Protein AF-A0A938Q4T0-F1 (afdb_monomer_lite)

Sequence (204 aa):
YGCIPAEQLIPILMKHLNIDYYVALLSAGLFHGATHQKPARFQVMLNKRMSGNLVFGDVEIEFIYKNSLCGLPTQDFVVDTGYLKVASPELTAIDLLGYPSHAAGLNHIATVFSELAEAIDPEKLIELAEKINAIYQLQRIGYILEKIDVMDEDKKAQIMQALEAFLKGKMKYYIPIASEIEKMGYPRSKRWKIIENTEIESDL

Foldseek 3Di:
DDDDEPQQVVVVVCVVVVWDKAFAAVLLLVVLVLDPDDPQAGEMETCDDDPDWDDDPSYTHDYHYDVDPPPFDWDWDQDPNGTHTHHALLRRLLVCQVCVVVNVHQQSSLSSLLSSLVRDDLVVNLVNCVVVVSLLSLLLSLVSLVQDHHPDVVSSVVNNVSSLVSCVPVDDAAAENDNPADQPPFDADPSSSYGDRDDHHHPD

Secondary structure (DSSP, 8-state):
-PPPPHHHHHHHHHHHHT--EEE-HHHHHHHTT--SSPPSSEEEEESS---S-EEETTEEEEEEE-S--TT--EEEEEETTEEEEEE-HHHHHHHHHH-GGGTT-HHHHHHHHHHHGGG--HHHHHHHHHHTT-HHHHHHHHHHHHHS--S-HHHHHHHHHHHHHHHTTT--S-EESSTTS--SS--EETTTTEE--S------

Structure (mmCIF, N/CA/C/O backbone):
data_AF-A0A938Q4T0-F1
#
_entry.id   AF-A0A938Q4T0-F1
#
loop_
_atom_site.group_PDB
_atom_site.id
_atom_site.type_symbol
_atom_site.label_atom_id
_atom_site.label_alt_id
_atom_site.label_comp_id
_atom_site.label_asym_id
_atom_site.label_entity_id
_atom_site.label_seq_id
_atom_site.pdbx_PDB_ins_code
_atom_site.Cartn_x
_atom_site.Cartn_y
_atom_site.Cartn_z
_atom_site.occupancy
_atom_site.B_iso_or_equiv
_atom_site.auth_seq_id
_atom_site.auth_comp_id
_atom_site.auth_asym_id
_atom_site.auth_atom_id
_atom_site.pdbx_PDB_model_num
ATOM 1 N N . TYR A 1 1 ? 13.307 7.703 -32.023 1.00 45.94 1 TYR A N 1
ATOM 2 C CA . TYR A 1 1 ? 13.821 6.502 -31.340 1.00 45.94 1 TYR A CA 1
ATOM 3 C C . TYR A 1 1 ? 12.948 6.286 -30.121 1.00 45.94 1 TYR A C 1
ATOM 5 O O . TYR A 1 1 ? 12.902 7.175 -29.286 1.00 45.94 1 TYR A O 1
ATOM 13 N N . GLY A 1 2 ? 12.149 5.217 -30.102 1.00 67.38 2 GLY A N 1
ATOM 14 C CA . GLY A 1 2 ? 11.199 4.961 -29.017 1.00 67.38 2 GLY A CA 1
ATOM 15 C C . GLY A 1 2 ? 11.903 4.322 -27.827 1.00 67.38 2 GLY A C 1
ATOM 16 O O . GLY A 1 2 ? 12.667 3.376 -2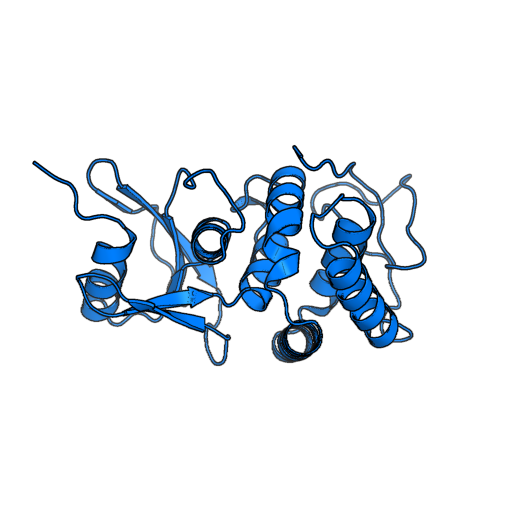8.002 1.00 67.38 2 GLY A O 1
ATOM 17 N N . CYS A 1 3 ? 11.671 4.861 -26.636 1.00 80.12 3 CYS A N 1
ATOM 18 C CA . CYS A 1 3 ? 12.064 4.216 -25.393 1.00 80.12 3 CYS A CA 1
ATOM 19 C C . CYS A 1 3 ? 11.137 3.020 -25.129 1.00 80.12 3 CYS A C 1
ATOM 21 O O . CYS A 1 3 ? 9.924 3.145 -25.293 1.00 80.12 3 CYS A O 1
ATOM 23 N N . ILE A 1 4 ? 11.690 1.875 -24.718 1.00 87.06 4 ILE A N 1
ATOM 24 C CA . ILE A 1 4 ? 10.885 0.729 -24.271 1.00 87.06 4 ILE A CA 1
ATOM 25 C C . ILE A 1 4 ? 10.124 1.158 -23.001 1.00 87.06 4 ILE A C 1
ATOM 27 O O . ILE A 1 4 ? 10.771 1.674 -22.085 1.00 87.06 4 ILE A O 1
ATOM 31 N N . PRO A 1 5 ? 8.792 0.972 -22.919 1.00 91.31 5 PRO A N 1
ATOM 32 C CA . PRO A 1 5 ? 8.023 1.293 -21.719 1.00 91.31 5 PRO A CA 1
ATOM 33 C C . PRO A 1 5 ? 8.525 0.539 -20.480 1.00 91.31 5 PRO A C 1
ATOM 35 O O . PRO A 1 5 ? 9.034 -0.580 -20.582 1.00 91.31 5 PRO A O 1
ATOM 38 N N . ALA A 1 6 ? 8.356 1.125 -19.294 1.00 93.06 6 ALA A N 1
ATOM 39 C CA . ALA A 1 6 ? 8.846 0.543 -18.043 1.00 93.06 6 ALA A CA 1
ATOM 40 C C . ALA A 1 6 ? 8.258 -0.854 -17.782 1.00 93.06 6 ALA A C 1
ATOM 42 O O . ALA A 1 6 ? 8.982 -1.788 -17.438 1.00 93.06 6 ALA A O 1
ATOM 43 N N . GLU A 1 7 ? 6.960 -1.009 -18.034 1.00 94.00 7 GLU A N 1
ATOM 44 C CA . GLU A 1 7 ? 6.205 -2.254 -17.921 1.00 94.00 7 GLU A CA 1
ATOM 45 C C . GLU A 1 7 ? 6.747 -3.373 -18.825 1.00 94.00 7 GLU A C 1
ATOM 47 O O . GLU A 1 7 ? 6.623 -4.549 -18.491 1.00 94.00 7 GLU A O 1
ATOM 52 N N . GLN A 1 8 ? 7.411 -3.020 -19.931 1.00 93.75 8 GLN A N 1
ATOM 53 C CA . GLN A 1 8 ? 8.052 -3.968 -20.841 1.00 93.75 8 GLN A CA 1
ATOM 54 C C . GLN A 1 8 ? 9.526 -4.207 -20.484 1.00 93.75 8 GLN A C 1
ATOM 56 O O . GLN A 1 8 ? 10.024 -5.329 -20.611 1.00 93.75 8 GLN A O 1
ATOM 61 N N . LEU A 1 9 ? 10.228 -3.175 -20.011 1.00 93.50 9 LEU A N 1
ATOM 62 C CA . LEU A 1 9 ? 11.643 -3.244 -19.648 1.00 93.50 9 LEU A CA 1
ATOM 63 C C . LEU A 1 9 ? 11.879 -4.058 -18.368 1.00 93.50 9 LEU A C 1
ATOM 65 O O . LEU A 1 9 ? 12.822 -4.848 -18.301 1.00 93.50 9 LEU A O 1
ATOM 69 N N . ILE A 1 10 ? 11.027 -3.883 -17.355 1.00 94.94 10 ILE A N 1
ATOM 70 C CA . ILE A 1 10 ? 11.201 -4.488 -16.030 1.00 94.94 10 ILE A CA 1
ATOM 71 C C . ILE A 1 10 ? 11.239 -6.024 -16.067 1.00 94.94 10 ILE A C 1
ATOM 73 O O . ILE A 1 10 ? 12.190 -6.578 -15.511 1.00 94.94 10 ILE A O 1
ATOM 77 N N . PRO A 1 11 ? 10.311 -6.738 -16.737 1.00 94.81 11 PRO A N 1
ATOM 78 C CA . PRO A 1 11 ? 10.378 -8.198 -16.826 1.00 94.81 11 PRO A CA 1
ATOM 79 C C . PRO A 1 11 ? 11.696 -8.707 -17.420 1.00 94.81 11 PRO A C 1
ATOM 81 O O . PRO A 1 11 ? 12.271 -9.676 -16.921 1.00 94.81 11 PRO A O 1
ATOM 84 N N . ILE A 1 12 ? 12.215 -8.027 -18.450 1.00 94.12 12 ILE A N 1
ATOM 85 C CA . ILE A 1 12 ? 13.494 -8.374 -19.084 1.00 94.12 12 ILE A CA 1
ATOM 86 C C . ILE A 1 12 ? 14.646 -8.146 -18.102 1.00 94.12 12 ILE A C 1
ATOM 88 O O . ILE A 1 12 ? 15.469 -9.040 -17.888 1.00 94.12 12 ILE A O 1
ATOM 92 N N . LEU A 1 13 ? 14.696 -6.955 -17.501 1.00 93.00 13 LEU A N 1
ATOM 93 C CA . LEU A 1 13 ? 15.772 -6.541 -16.607 1.00 93.00 13 LEU A CA 1
ATOM 94 C C . LEU A 1 13 ? 15.855 -7.448 -15.377 1.00 93.00 13 LEU A C 1
ATOM 96 O O . LEU A 1 13 ? 16.930 -7.943 -15.043 1.00 93.00 13 LEU A O 1
ATOM 100 N N . MET A 1 14 ? 14.722 -7.709 -14.730 1.00 94.06 14 MET A N 1
ATOM 101 C CA . MET A 1 14 ? 14.675 -8.498 -13.499 1.00 94.06 14 MET A CA 1
ATOM 102 C C . MET A 1 14 ? 15.005 -9.966 -13.749 1.00 94.06 14 MET A C 1
ATOM 104 O O . MET A 1 14 ? 15.743 -10.569 -12.969 1.00 94.06 14 MET A O 1
ATOM 108 N N . LYS A 1 15 ? 14.566 -10.519 -14.888 1.00 94.44 15 LYS A N 1
ATOM 109 C CA . LYS A 1 15 ? 14.968 -11.860 -15.328 1.00 94.44 15 LYS A CA 1
ATOM 110 C C . LYS A 1 15 ? 16.471 -11.945 -15.593 1.00 94.44 15 LYS A C 1
ATOM 112 O O . LYS A 1 15 ? 17.100 -12.916 -15.186 1.00 94.44 15 LYS A O 1
ATOM 117 N N . HIS A 1 16 ? 17.053 -10.944 -16.255 1.00 94.19 16 HIS A N 1
ATOM 118 C CA . HIS A 1 16 ? 18.490 -10.914 -16.534 1.00 94.19 16 HIS A CA 1
ATOM 119 C C . HIS A 1 16 ? 19.331 -10.798 -15.254 1.00 94.19 16 HIS A C 1
ATOM 121 O O . HIS A 1 16 ? 20.349 -11.471 -15.120 1.00 94.19 16 HIS A O 1
ATOM 127 N N . LEU A 1 17 ? 18.890 -9.973 -14.301 1.00 92.75 17 LEU A N 1
ATOM 128 C CA . LEU A 1 17 ? 19.572 -9.771 -13.021 1.00 92.75 17 LEU A CA 1
ATOM 129 C C . LEU A 1 17 ? 19.290 -10.874 -11.989 1.00 92.75 17 LEU A C 1
ATOM 131 O O . LEU A 1 17 ? 19.953 -10.902 -10.950 1.00 92.75 17 LEU A O 1
ATOM 135 N N . ASN A 1 18 ? 18.328 -11.761 -12.266 1.00 93.75 18 ASN A N 1
ATOM 136 C CA . ASN A 1 18 ? 17.820 -12.777 -11.347 1.00 93.75 18 ASN A CA 1
ATOM 137 C C . ASN A 1 18 ? 17.406 -12.174 -9.988 1.00 93.75 18 ASN A C 1
ATOM 139 O O . ASN A 1 18 ? 17.878 -12.600 -8.932 1.00 93.75 18 ASN A O 1
ATOM 143 N N . ILE A 1 19 ? 16.580 -11.122 -10.036 1.00 93.25 19 ILE A N 1
ATOM 144 C CA . ILE A 1 19 ? 16.063 -10.404 -8.862 1.00 93.25 19 ILE A CA 1
ATOM 145 C C . ILE A 1 19 ? 14.544 -10.571 -8.806 1.00 93.25 19 ILE A C 1
ATOM 147 O O . ILE A 1 19 ? 13.851 -10.296 -9.786 1.00 93.25 19 ILE A O 1
ATOM 151 N N . ASP A 1 20 ? 14.032 -10.973 -7.644 1.00 94.31 20 ASP A N 1
ATOM 152 C CA . ASP A 1 20 ? 12.592 -10.999 -7.398 1.00 94.31 20 ASP A CA 1
ATOM 153 C C . ASP A 1 20 ? 12.053 -9.576 -7.273 1.00 94.31 20 ASP A C 1
ATOM 155 O O . ASP A 1 20 ? 12.646 -8.717 -6.609 1.00 94.31 20 ASP A O 1
ATOM 159 N N . TYR A 1 21 ? 10.891 -9.344 -7.875 1.00 96.81 21 TYR A N 1
ATOM 160 C CA . TYR A 1 21 ? 10.272 -8.031 -7.901 1.00 96.81 21 TYR A CA 1
ATOM 161 C C . TYR A 1 21 ? 8.750 -8.111 -7.959 1.00 96.81 21 TYR A C 1
ATOM 163 O O . TYR A 1 21 ? 8.171 -9.139 -8.320 1.00 96.81 21 TYR A O 1
ATOM 171 N N . TYR A 1 22 ? 8.121 -6.975 -7.684 1.00 98.25 22 TYR A N 1
ATOM 172 C CA . TYR A 1 22 ? 6.796 -6.647 -8.197 1.00 98.25 22 TYR A CA 1
ATOM 173 C C . TYR A 1 22 ? 6.661 -5.137 -8.395 1.00 98.25 22 TYR A C 1
ATOM 175 O O . TYR A 1 22 ? 7.352 -4.342 -7.757 1.00 98.25 22 TYR A O 1
ATOM 183 N N . VAL A 1 23 ? 5.768 -4.738 -9.291 1.00 97.94 23 VAL A N 1
ATOM 184 C CA . VAL A 1 23 ? 5.326 -3.351 -9.452 1.00 97.94 23 VAL A CA 1
ATOM 185 C C . VAL A 1 23 ? 4.467 -2.981 -8.253 1.00 97.94 23 VAL A C 1
ATOM 187 O O . VAL A 1 23 ? 3.542 -3.722 -7.924 1.00 97.94 23 VAL A O 1
ATOM 190 N N . ALA A 1 24 ? 4.783 -1.865 -7.600 1.00 97.00 24 ALA A N 1
ATOM 191 C CA . ALA A 1 24 ? 4.244 -1.496 -6.292 1.00 97.00 24 ALA A CA 1
ATOM 192 C C . ALA A 1 24 ? 3.690 -0.063 -6.271 1.00 97.00 24 ALA A C 1
ATOM 194 O O . ALA A 1 24 ? 3.855 0.697 -7.229 1.00 97.00 24 ALA A O 1
ATOM 195 N N . LEU A 1 25 ? 3.075 0.310 -5.143 1.00 95.94 25 LEU A N 1
ATOM 196 C CA . LEU A 1 25 ? 2.618 1.672 -4.845 1.00 95.94 25 LEU A CA 1
ATOM 197 C C . LEU A 1 25 ? 1.731 2.258 -5.957 1.00 95.94 25 LEU A C 1
ATOM 199 O O . LEU A 1 25 ? 0.817 1.588 -6.431 1.00 95.94 25 LEU A O 1
ATOM 203 N N . LEU A 1 26 ? 1.992 3.497 -6.384 1.00 95.06 26 LEU A N 1
ATOM 204 C CA . LEU A 1 26 ? 1.174 4.215 -7.361 1.00 95.06 26 LEU A CA 1
ATOM 205 C C . LEU A 1 26 ? 1.190 3.518 -8.724 1.00 95.06 26 LEU A C 1
ATOM 207 O O . LEU A 1 26 ? 0.187 3.499 -9.430 1.00 95.06 26 LEU A O 1
ATOM 211 N N . SER A 1 27 ? 2.321 2.901 -9.083 1.00 96.25 27 SER A N 1
ATOM 212 C CA . SER A 1 27 ? 2.415 2.127 -10.322 1.00 96.25 27 SER A CA 1
ATOM 213 C C . SER A 1 27 ? 1.540 0.884 -10.283 1.00 96.25 27 SER A C 1
ATOM 215 O O . SER A 1 27 ? 0.931 0.577 -11.296 1.00 96.25 27 SER A O 1
ATOM 217 N N . ALA A 1 28 ? 1.424 0.204 -9.138 1.00 96.81 28 ALA A N 1
ATOM 218 C CA . ALA A 1 28 ? 0.482 -0.906 -8.991 1.00 96.81 28 ALA A CA 1
ATOM 219 C C . ALA A 1 28 ? -0.971 -0.424 -9.007 1.00 96.81 28 ALA A C 1
ATOM 221 O O . ALA A 1 28 ? -1.797 -1.032 -9.679 1.00 96.81 28 ALA A O 1
ATOM 222 N N . GLY A 1 29 ? -1.258 0.698 -8.335 1.00 95.00 29 GLY A N 1
ATOM 223 C CA . GLY A 1 29 ? -2.572 1.344 -8.365 1.00 95.00 29 GLY A CA 1
ATOM 224 C C . GLY A 1 29 ? -3.072 1.584 -9.793 1.00 95.00 29 GLY A C 1
ATOM 225 O O . GLY A 1 29 ? -4.210 1.243 -10.096 1.00 95.00 29 GLY A O 1
ATOM 226 N N . LEU A 1 30 ? -2.200 2.042 -10.701 1.00 94.06 30 LEU A N 1
ATOM 227 C CA . LEU A 1 30 ? -2.545 2.247 -12.114 1.00 94.06 30 LEU A CA 1
ATOM 228 C C . LEU A 1 30 ? -3.057 0.965 -12.800 1.00 94.06 30 LEU A C 1
ATOM 230 O O . LEU A 1 30 ? -4.012 1.024 -13.569 1.00 94.06 30 LEU A O 1
ATOM 234 N N . PHE A 1 31 ? -2.462 -0.198 -12.518 1.00 94.81 31 PHE A N 1
ATOM 235 C CA . PHE A 1 31 ? -2.907 -1.477 -13.099 1.00 94.81 31 PHE A CA 1
ATOM 236 C C . PHE A 1 31 ? -4.251 -1.963 -12.542 1.00 94.81 31 PHE A C 1
ATOM 238 O O . PHE A 1 31 ? -4.916 -2.765 -13.194 1.00 94.81 31 PHE A O 1
ATOM 245 N N . HIS A 1 32 ? -4.659 -1.461 -11.374 1.00 94.38 32 HIS A N 1
ATOM 246 C CA . HIS A 1 32 ? -5.962 -1.743 -10.762 1.00 94.38 32 HIS A CA 1
ATOM 247 C C . HIS A 1 32 ? -7.007 -0.668 -11.059 1.00 94.38 32 HIS A C 1
ATOM 249 O O . HIS A 1 32 ? -8.088 -0.708 -10.486 1.00 94.38 32 HIS A O 1
ATOM 255 N N . GLY A 1 33 ? -6.692 0.295 -11.932 1.00 89.62 33 GLY A N 1
ATOM 256 C CA . GLY A 1 33 ? -7.588 1.407 -12.248 1.00 89.62 33 GLY A CA 1
ATOM 257 C C . GLY A 1 33 ? -7.740 2.421 -11.114 1.00 89.62 33 GLY A C 1
ATOM 258 O O . GLY A 1 33 ? -8.680 3.197 -11.157 1.00 89.62 33 GLY A O 1
ATOM 259 N N . ALA A 1 34 ? -6.822 2.418 -10.139 1.00 85.75 34 ALA A N 1
ATOM 260 C CA . ALA A 1 34 ? -6.859 3.271 -8.951 1.00 85.75 34 ALA A CA 1
ATOM 261 C C . ALA A 1 34 ? -6.108 4.605 -9.097 1.00 85.75 34 ALA A C 1
ATOM 263 O O . ALA A 1 34 ? -5.764 5.264 -8.114 1.00 85.75 34 ALA A O 1
ATOM 264 N N . THR A 1 35 ? -5.742 4.951 -10.330 1.00 76.25 35 THR A N 1
ATOM 265 C CA . THR A 1 35 ? -5.346 6.310 -10.675 1.00 76.25 35 THR A CA 1
ATOM 266 C C . THR A 1 35 ? -5.512 6.536 -12.174 1.00 76.25 35 THR A C 1
ATOM 268 O O . THR A 1 35 ? -5.051 5.743 -12.998 1.00 76.25 35 THR A O 1
ATOM 271 N N . HIS A 1 36 ? -6.135 7.652 -12.554 1.00 70.19 36 HIS A N 1
ATOM 272 C CA . HIS A 1 36 ? -6.204 8.094 -13.951 1.00 70.19 36 HIS A CA 1
ATOM 273 C C . HIS A 1 36 ? -4.908 8.750 -14.451 1.00 70.19 36 HIS A C 1
ATOM 275 O O . HIS A 1 36 ? -4.716 8.903 -15.661 1.00 70.19 36 HIS A O 1
ATOM 281 N N . GLN A 1 37 ? -4.013 9.150 -13.544 1.00 70.69 37 GLN A N 1
ATOM 282 C CA . GLN A 1 37 ? -2.754 9.795 -13.898 1.00 70.69 37 GLN A CA 1
ATOM 283 C C . GLN A 1 37 ? -1.606 8.798 -13.846 1.00 70.69 37 GLN A C 1
ATOM 285 O O . GLN A 1 37 ? -1.394 8.096 -12.859 1.00 70.69 37 GLN A O 1
ATOM 290 N N . LYS A 1 38 ? -0.803 8.766 -14.913 1.00 78.06 38 LYS A N 1
ATOM 291 C CA . LYS A 1 38 ? 0.409 7.952 -14.920 1.00 78.06 38 LYS A CA 1
ATOM 292 C C . LYS A 1 38 ? 1.378 8.498 -13.861 1.00 78.06 38 LYS A C 1
ATOM 294 O O . LYS A 1 38 ? 1.733 9.677 -13.941 1.00 78.06 38 LYS A O 1
ATOM 299 N N . PRO A 1 39 ? 1.846 7.669 -12.911 1.00 81.06 39 PRO A N 1
ATOM 300 C CA . PRO A 1 39 ? 2.845 8.101 -11.945 1.00 81.06 39 PRO A CA 1
ATOM 301 C C . PRO A 1 39 ? 4.096 8.621 -12.655 1.00 81.06 39 PRO A C 1
ATOM 303 O O . PRO A 1 39 ? 4.536 8.041 -13.650 1.00 81.06 39 PRO A O 1
ATOM 306 N N . ALA A 1 40 ? 4.698 9.683 -12.116 1.00 86.00 40 ALA A N 1
ATOM 307 C CA . ALA A 1 40 ? 5.914 10.276 -12.680 1.00 86.00 40 ALA A CA 1
ATOM 308 C C . ALA A 1 40 ? 7.081 9.276 -12.765 1.00 86.00 40 ALA A C 1
ATOM 310 O O . ALA A 1 40 ? 7.933 9.385 -13.640 1.00 86.00 40 ALA A O 1
ATOM 311 N N . ARG A 1 41 ? 7.105 8.291 -11.859 1.00 93.12 41 ARG A N 1
ATOM 312 C CA . ARG A 1 41 ? 8.091 7.210 -11.821 1.00 93.12 41 ARG A CA 1
ATOM 313 C C . ARG A 1 41 ? 7.390 5.865 -11.801 1.00 93.12 41 ARG A C 1
ATOM 315 O O . ARG A 1 41 ? 6.386 5.700 -11.111 1.00 93.12 41 ARG A O 1
ATOM 322 N N . PHE A 1 42 ? 7.962 4.896 -12.503 1.00 95.12 42 PHE A N 1
ATOM 323 C CA . PHE A 1 42 ? 7.522 3.512 -12.446 1.00 95.12 42 PHE A CA 1
ATOM 324 C C . PHE A 1 42 ? 8.141 2.812 -11.233 1.00 95.12 42 PHE A C 1
ATOM 326 O O . PHE A 1 42 ? 9.356 2.640 -11.150 1.00 95.12 42 PHE A O 1
ATOM 333 N N . GLN A 1 43 ? 7.310 2.435 -10.271 1.00 96.69 43 GLN A N 1
ATOM 334 C CA . GLN A 1 43 ? 7.729 2.017 -8.939 1.00 96.69 43 GLN A CA 1
ATOM 335 C C . GLN A 1 43 ? 7.782 0.500 -8.837 1.00 96.69 43 GLN A C 1
ATOM 337 O O . GLN A 1 43 ? 6.788 -0.199 -9.051 1.00 96.69 43 GLN A O 1
ATOM 342 N N . VAL A 1 44 ? 8.956 -0.012 -8.479 1.00 97.38 44 VAL A N 1
ATOM 343 C CA . VAL A 1 44 ? 9.215 -1.447 -8.384 1.00 97.38 44 VAL A CA 1
ATOM 344 C C . VAL A 1 44 ? 9.814 -1.765 -7.026 1.00 97.38 44 VAL A C 1
ATOM 346 O O . VAL A 1 44 ? 10.810 -1.168 -6.617 1.00 97.38 44 VAL A O 1
ATOM 349 N N . MET A 1 45 ? 9.218 -2.730 -6.331 1.00 97.44 45 MET A N 1
ATOM 350 C CA . MET A 1 45 ? 9.698 -3.191 -5.038 1.00 97.44 45 MET A CA 1
ATOM 351 C C . MET A 1 45 ? 10.547 -4.454 -5.191 1.00 97.44 45 MET A C 1
ATOM 353 O O . MET A 1 45 ? 10.153 -5.399 -5.874 1.00 97.44 45 MET A O 1
ATOM 357 N N . LEU A 1 46 ? 11.719 -4.457 -4.554 1.00 96.38 46 LEU A N 1
ATOM 358 C CA . LEU A 1 46 ? 12.759 -5.479 -4.689 1.00 96.38 46 LEU A CA 1
ATOM 359 C C . LEU A 1 46 ? 13.203 -6.013 -3.318 1.00 96.38 46 LEU A C 1
ATOM 361 O O . LEU A 1 46 ? 13.233 -5.266 -2.336 1.00 96.38 46 LEU A O 1
ATOM 365 N N . ASN A 1 47 ? 13.663 -7.269 -3.267 1.00 92.69 47 ASN A N 1
ATOM 366 C CA . ASN A 1 47 ? 14.394 -7.826 -2.110 1.00 92.69 47 ASN A CA 1
ATOM 367 C C . ASN A 1 47 ? 15.897 -7.507 -2.115 1.00 92.69 47 ASN A C 1
ATOM 369 O O . ASN A 1 47 ? 16.634 -7.946 -1.231 1.00 92.69 47 ASN A O 1
ATOM 373 N N . LYS A 1 48 ? 16.370 -6.740 -3.098 1.00 91.94 48 LYS A N 1
ATOM 374 C CA . LYS A 1 48 ? 17.771 -6.353 -3.243 1.00 91.94 48 LYS A CA 1
ATOM 375 C C . LYS A 1 48 ? 17.877 -4.842 -3.347 1.00 91.94 48 LYS A C 1
ATOM 377 O O . LYS A 1 48 ? 17.174 -4.214 -4.131 1.00 91.94 48 LYS A O 1
ATOM 382 N N . ARG A 1 49 ? 18.777 -4.250 -2.559 1.00 89.38 49 ARG A N 1
ATOM 383 C CA . ARG A 1 49 ? 19.058 -2.815 -2.649 1.00 89.38 49 ARG A CA 1
ATOM 384 C C . ARG A 1 49 ? 19.734 -2.519 -3.983 1.00 89.38 49 ARG A C 1
ATOM 386 O O . ARG A 1 49 ? 20.810 -3.047 -4.257 1.00 89.38 49 ARG A O 1
ATOM 393 N N . MET A 1 50 ? 19.103 -1.666 -4.779 1.00 87.94 50 MET A N 1
ATOM 394 C CA . MET A 1 50 ? 19.689 -1.066 -5.973 1.00 87.94 50 MET A CA 1
ATOM 395 C C . MET A 1 50 ? 19.960 0.411 -5.695 1.00 87.94 50 MET A C 1
ATOM 397 O O . MET A 1 50 ? 19.208 1.062 -4.971 1.00 87.94 50 MET A O 1
ATOM 401 N N . SER A 1 51 ? 21.081 0.922 -6.193 1.00 80.50 51 SER A N 1
ATOM 402 C CA . SER A 1 51 ? 21.471 2.314 -5.996 1.00 80.50 51 SER A CA 1
ATOM 403 C C . SER A 1 51 ? 20.789 3.212 -7.024 1.00 80.50 51 SER A C 1
ATOM 405 O O . SER A 1 51 ? 21.074 3.090 -8.214 1.00 80.50 51 SER A O 1
ATOM 407 N N . GLY A 1 52 ? 19.972 4.151 -6.548 1.00 85.00 52 GLY A N 1
ATOM 408 C CA . GLY A 1 52 ? 19.355 5.186 -7.375 1.00 85.00 52 GLY A CA 1
ATOM 409 C C . GLY A 1 52 ? 18.227 4.691 -8.281 1.00 85.00 52 GLY A C 1
ATOM 410 O O . GLY A 1 52 ? 17.907 3.502 -8.324 1.00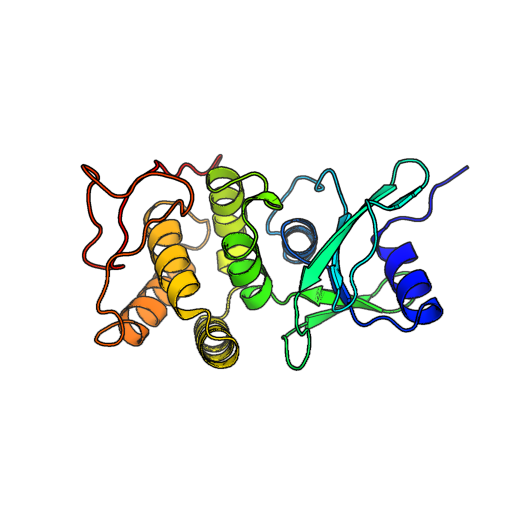 85.00 52 GLY A O 1
ATOM 411 N N . ASN A 1 53 ? 17.633 5.641 -9.000 1.00 88.94 53 ASN A N 1
ATOM 412 C CA . ASN A 1 53 ? 16.616 5.378 -10.013 1.00 88.94 53 ASN A CA 1
ATOM 413 C C . ASN A 1 53 ? 17.288 4.996 -11.335 1.00 88.94 53 ASN A C 1
ATOM 415 O O . ASN A 1 53 ? 18.366 5.498 -11.664 1.00 88.94 53 ASN A O 1
ATOM 419 N N . LEU A 1 54 ? 16.641 4.128 -12.109 1.00 91.44 54 LEU A N 1
ATOM 420 C CA . LEU A 1 54 ? 17.051 3.853 -13.482 1.00 91.44 54 LEU A CA 1
ATOM 421 C C . LEU A 1 54 ? 16.327 4.826 -14.410 1.00 91.44 54 LEU A C 1
ATOM 423 O O . LEU A 1 54 ? 15.107 4.772 -14.534 1.00 91.44 54 LEU A O 1
ATOM 427 N N . VAL A 1 55 ? 17.093 5.688 -15.074 1.00 90.81 55 VAL A N 1
ATOM 428 C CA . VAL A 1 55 ? 16.580 6.609 -16.091 1.00 90.81 55 VAL A CA 1
ATOM 429 C C . VAL A 1 55 ? 16.996 6.096 -17.462 1.00 90.81 55 VAL A C 1
ATOM 431 O O . VAL A 1 55 ? 18.184 5.922 -17.738 1.00 90.81 55 VAL A O 1
ATOM 434 N N . PHE A 1 56 ? 16.016 5.847 -18.322 1.00 83.94 56 PHE A N 1
ATOM 435 C CA . PHE A 1 56 ? 16.223 5.425 -19.698 1.00 83.94 56 PHE A CA 1
ATOM 436 C C . PHE A 1 56 ? 15.260 6.200 -20.598 1.00 83.94 56 PHE A C 1
ATOM 438 O O . PHE A 1 56 ? 14.064 5.936 -20.601 1.00 83.94 56 PHE A O 1
ATOM 445 N N . GLY A 1 57 ? 15.768 7.188 -21.340 1.00 85.50 57 GLY A N 1
ATOM 446 C CA . GLY A 1 57 ? 14.914 8.102 -22.107 1.00 85.50 57 GLY A CA 1
ATOM 447 C C . GLY A 1 57 ? 13.906 8.821 -21.204 1.00 85.50 57 GLY A C 1
ATOM 448 O O . GLY A 1 57 ? 14.291 9.367 -20.174 1.00 85.50 57 GLY A O 1
ATOM 449 N N . ASP A 1 58 ? 12.628 8.766 -21.579 1.00 83.25 58 ASP A N 1
ATOM 450 C CA . ASP A 1 58 ? 11.511 9.348 -20.817 1.00 83.25 58 ASP A CA 1
ATOM 451 C C . ASP A 1 58 ? 10.986 8.417 -19.707 1.00 83.25 58 ASP A C 1
ATOM 453 O O . ASP A 1 58 ? 10.005 8.728 -19.032 1.00 83.25 58 ASP A O 1
ATOM 457 N N . VAL A 1 59 ? 11.600 7.242 -19.535 1.00 86.50 59 VAL A N 1
ATOM 458 C CA . VAL A 1 59 ? 11.232 6.279 -18.499 1.00 86.50 59 VAL A CA 1
ATOM 459 C C . VAL A 1 59 ? 12.141 6.459 -17.290 1.00 86.50 59 VAL A C 1
ATOM 461 O O . VAL A 1 59 ? 13.350 6.238 -17.363 1.00 86.50 59 VAL A O 1
ATOM 464 N N . GLU A 1 60 ? 11.537 6.789 -16.153 1.00 93.81 60 GLU A N 1
ATOM 465 C CA . GLU A 1 60 ? 12.186 6.744 -14.846 1.00 93.81 60 GLU A CA 1
ATOM 466 C C . GLU A 1 60 ? 11.598 5.601 -14.014 1.00 93.81 60 GLU A C 1
ATOM 468 O O . GLU A 1 60 ? 10.388 5.523 -13.798 1.00 93.81 60 GLU A O 1
ATOM 473 N N . ILE A 1 61 ? 12.466 4.706 -13.546 1.00 95.25 61 ILE A N 1
ATOM 474 C CA . ILE A 1 61 ? 12.123 3.580 -12.680 1.00 95.25 61 ILE A CA 1
ATOM 475 C C . ILE A 1 61 ? 12.694 3.838 -11.288 1.00 95.25 61 ILE A C 1
ATOM 477 O O . ILE A 1 61 ? 13.904 3.995 -11.112 1.00 95.25 61 ILE A O 1
ATOM 481 N N . GLU A 1 62 ? 11.818 3.817 -10.293 1.00 96.06 62 GLU A N 1
ATOM 482 C CA . GLU A 1 62 ? 12.158 3.943 -8.881 1.00 96.06 62 GLU A CA 1
ATOM 483 C C . GLU A 1 62 ? 12.225 2.554 -8.238 1.00 96.06 62 GLU A C 1
ATOM 485 O O . GLU A 1 62 ? 11.236 1.815 -8.214 1.00 96.06 62 GLU A O 1
ATOM 490 N N . PHE A 1 63 ? 13.394 2.201 -7.698 1.00 96.25 63 PHE A N 1
ATOM 491 C CA . PHE A 1 63 ? 13.591 0.940 -6.986 1.00 96.25 63 PHE A CA 1
ATOM 492 C C . PHE A 1 63 ? 13.423 1.131 -5.483 1.00 96.25 63 PHE A C 1
ATOM 494 O O . PHE A 1 63 ? 14.174 1.868 -4.843 1.00 96.25 63 PHE A O 1
ATOM 501 N N . ILE A 1 64 ? 12.470 0.408 -4.904 1.00 96.19 64 ILE A N 1
ATOM 502 C CA . ILE A 1 64 ? 12.133 0.490 -3.485 1.00 96.19 64 ILE A CA 1
ATOM 503 C C . ILE A 1 64 ? 12.491 -0.834 -2.825 1.00 96.19 64 ILE A C 1
ATOM 505 O O . ILE A 1 64 ? 12.160 -1.915 -3.306 1.00 96.19 64 ILE A O 1
ATOM 509 N N . TYR A 1 65 ? 13.192 -0.766 -1.701 1.00 94.81 65 TYR A N 1
ATOM 510 C CA . TYR A 1 65 ? 13.651 -1.960 -1.007 1.00 94.81 65 TYR A CA 1
ATOM 511 C C . TYR A 1 65 ? 12.626 -2.458 0.024 1.00 94.81 65 TYR A C 1
ATOM 513 O O . TYR A 1 65 ? 12.152 -1.698 0.875 1.00 94.81 65 TYR A O 1
ATOM 521 N N . LYS A 1 66 ? 12.357 -3.768 0.010 1.00 94.62 66 LYS A N 1
ATOM 522 C CA . LYS A 1 66 ? 11.601 -4.486 1.045 1.00 94.62 66 LYS A CA 1
ATOM 523 C C . LYS A 1 66 ? 12.373 -5.729 1.465 1.00 94.62 66 LYS A C 1
ATOM 525 O O . LYS A 1 66 ? 12.856 -6.481 0.630 1.00 94.62 66 LYS A O 1
ATOM 530 N N . ASN A 1 67 ? 12.464 -5.967 2.773 1.00 90.56 67 ASN A N 1
ATOM 531 C CA . ASN A 1 67 ? 13.290 -7.046 3.334 1.00 90.56 67 ASN A CA 1
ATOM 532 C C . ASN A 1 67 ? 12.945 -8.446 2.805 1.00 90.56 67 ASN A C 1
ATOM 534 O O . ASN A 1 67 ? 13.817 -9.306 2.743 1.00 90.56 67 ASN A O 1
ATOM 538 N N . SER A 1 68 ? 11.682 -8.695 2.467 1.00 91.94 68 SER A N 1
ATOM 539 C CA . SER A 1 68 ? 11.240 -9.969 1.909 1.00 91.94 68 SER A CA 1
ATOM 540 C C . SER A 1 68 ? 10.043 -9.745 0.998 1.00 91.94 68 SER A C 1
ATOM 542 O O . SER A 1 68 ? 9.120 -9.021 1.372 1.00 91.94 68 SER A O 1
ATOM 544 N N . LEU A 1 69 ? 10.058 -10.391 -0.171 1.00 94.88 69 LEU A N 1
ATOM 545 C CA . LEU A 1 69 ? 8.901 -10.480 -1.071 1.00 94.88 69 LEU A CA 1
ATOM 546 C C . LEU A 1 69 ? 8.207 -11.850 -0.989 1.00 94.88 69 LEU A C 1
ATOM 548 O O . LEU A 1 69 ? 7.218 -12.092 -1.677 1.00 94.88 69 LEU A O 1
ATOM 552 N N . CYS A 1 70 ? 8.729 -12.764 -0.165 1.00 92.25 70 CYS A N 1
ATOM 553 C CA . CYS A 1 70 ? 8.254 -14.141 -0.111 1.00 92.25 70 CYS A CA 1
ATOM 554 C C . CYS A 1 70 ? 6.796 -14.205 0.359 1.00 92.25 70 CYS A C 1
ATOM 556 O O . CYS A 1 70 ? 6.444 -13.685 1.419 1.00 92.25 70 CYS A O 1
ATOM 558 N N . GLY A 1 71 ? 5.954 -14.874 -0.432 1.00 90.12 71 GLY A N 1
ATOM 559 C CA . GLY A 1 71 ? 4.548 -15.090 -0.108 1.00 90.12 71 GLY A CA 1
ATOM 560 C C . GLY A 1 71 ? 3.676 -13.836 -0.180 1.00 90.12 71 GLY A C 1
ATOM 561 O O . GLY A 1 71 ? 2.560 -13.877 0.345 1.00 90.12 71 GLY A O 1
ATOM 562 N N . LEU A 1 72 ? 4.158 -12.749 -0.788 1.00 97.06 72 LEU A N 1
ATOM 563 C CA . LEU A 1 72 ? 3.344 -11.567 -1.050 1.00 97.06 72 LEU A CA 1
ATOM 564 C C . LEU A 1 72 ? 2.430 -11.798 -2.267 1.00 97.06 72 LEU A C 1
ATOM 566 O O . LEU A 1 72 ? 2.901 -12.300 -3.292 1.00 97.06 72 LEU A O 1
ATOM 570 N N . PRO A 1 73 ? 1.135 -11.452 -2.172 1.00 97.94 73 PRO A N 1
ATOM 571 C CA . PRO A 1 73 ? 0.186 -11.677 -3.252 1.00 97.94 73 PRO A CA 1
ATOM 572 C C . PRO A 1 73 ? 0.430 -10.697 -4.402 1.00 97.94 73 PRO A C 1
ATOM 574 O O . PRO A 1 73 ? 0.296 -9.479 -4.248 1.00 97.94 73 PRO A O 1
ATOM 577 N N . THR A 1 74 ? 0.762 -11.258 -5.562 1.00 98.06 74 THR A N 1
ATOM 578 C CA . THR A 1 74 ? 0.954 -10.543 -6.828 1.00 98.06 74 THR A CA 1
ATOM 579 C C . THR A 1 74 ? 0.028 -11.115 -7.895 1.00 98.06 74 THR A C 1
ATOM 581 O O . THR A 1 74 ? -0.418 -12.258 -7.794 1.00 98.06 74 THR A O 1
ATOM 584 N N . GLN A 1 75 ? -0.267 -10.308 -8.905 1.00 97.50 75 GLN A N 1
ATOM 585 C CA . GLN A 1 75 ? -1.019 -10.678 -10.094 1.00 97.50 75 GLN A CA 1
ATOM 586 C C . GLN A 1 75 ? -0.110 -10.528 -11.317 1.00 97.50 75 GLN A C 1
ATOM 588 O O . GLN A 1 75 ? 0.693 -9.594 -11.389 1.00 97.50 75 GLN A O 1
ATOM 593 N N . ASP A 1 76 ? -0.218 -11.458 -12.262 1.00 97.19 76 ASP A N 1
ATOM 594 C CA . ASP A 1 76 ? 0.541 -11.415 -13.509 1.00 97.19 76 ASP A CA 1
ATOM 595 C C . ASP A 1 76 ? -0.272 -10.664 -14.577 1.00 97.19 76 ASP A C 1
ATOM 597 O O . ASP A 1 76 ? -1.377 -11.072 -14.931 1.00 97.19 76 ASP A O 1
ATOM 601 N N . PHE A 1 77 ? 0.295 -9.584 -15.114 1.00 96.75 77 PHE A N 1
ATOM 602 C CA . PHE A 1 77 ? -0.268 -8.820 -16.228 1.00 96.75 77 PHE A CA 1
ATOM 603 C C . PHE A 1 77 ? 0.487 -9.142 -17.515 1.00 96.75 77 PHE A C 1
ATOM 605 O O . PHE A 1 77 ? 1.720 -9.163 -17.530 1.00 96.75 77 PHE A O 1
ATOM 612 N N . VAL A 1 78 ? -0.242 -9.397 -18.602 1.00 95.81 78 VAL A N 1
ATOM 613 C CA . VAL A 1 78 ? 0.364 -9.676 -19.911 1.00 95.81 78 VAL A CA 1
ATOM 614 C C . VAL A 1 78 ? 0.950 -8.390 -20.485 1.00 95.81 78 VAL A C 1
ATOM 616 O O . VAL A 1 78 ? 0.267 -7.373 -20.575 1.00 95.81 78 VAL A O 1
ATOM 619 N N . VAL A 1 79 ? 2.211 -8.457 -20.900 1.00 94.19 79 VAL A N 1
ATOM 620 C CA . VAL A 1 79 ? 2.929 -7.391 -21.607 1.00 94.19 79 VAL A CA 1
ATOM 621 C C . VAL A 1 79 ? 3.682 -7.991 -22.795 1.00 94.19 79 VAL A C 1
ATOM 623 O O . VAL A 1 79 ? 3.927 -9.197 -22.834 1.00 94.19 79 VAL A O 1
ATOM 626 N N . ASP A 1 80 ? 4.113 -7.165 -23.748 1.00 92.31 80 ASP A N 1
ATOM 627 C CA . ASP A 1 80 ? 4.811 -7.634 -24.961 1.00 92.31 80 ASP A CA 1
ATOM 628 C C . ASP A 1 80 ? 6.062 -8.483 -24.665 1.00 92.31 80 ASP A C 1
ATOM 630 O O . ASP A 1 80 ? 6.482 -9.308 -25.475 1.00 92.31 80 ASP A O 1
ATOM 634 N N . THR A 1 81 ? 6.662 -8.301 -23.487 1.00 91.62 81 THR A N 1
ATOM 635 C CA . THR A 1 81 ? 7.885 -8.987 -23.053 1.00 91.62 81 THR A CA 1
ATOM 636 C C . THR A 1 81 ? 7.626 -10.180 -22.124 1.00 91.62 81 THR A C 1
ATOM 638 O O . THR A 1 81 ? 8.576 -10.777 -21.611 1.00 91.62 81 THR A O 1
ATOM 641 N N . GLY A 1 82 ? 6.358 -10.566 -21.929 1.00 92.25 82 GLY A N 1
ATOM 642 C CA . GLY A 1 82 ? 5.935 -11.714 -21.128 1.00 92.25 82 GLY A CA 1
ATOM 643 C C . GLY A 1 82 ? 4.903 -11.340 -20.067 1.00 92.25 82 GLY A C 1
ATOM 644 O O . GLY A 1 82 ? 3.819 -10.859 -20.381 1.00 92.25 82 GLY A O 1
ATOM 645 N N . TYR A 1 83 ? 5.238 -11.594 -18.802 1.00 94.75 83 TYR A N 1
ATOM 646 C CA . TYR A 1 83 ? 4.373 -11.280 -17.666 1.00 94.75 83 TYR A CA 1
ATOM 647 C C . TYR A 1 83 ? 5.045 -10.271 -16.745 1.00 94.75 83 TYR A C 1
ATOM 649 O O . TYR A 1 83 ? 6.216 -10.415 -16.386 1.00 94.75 83 TYR A O 1
ATOM 657 N N . LEU A 1 84 ? 4.276 -9.270 -16.339 1.00 97.62 84 LEU A N 1
ATOM 658 C CA . LEU A 1 84 ? 4.647 -8.279 -15.348 1.00 97.62 84 LEU A CA 1
ATOM 659 C C . LEU A 1 84 ? 3.986 -8.630 -14.015 1.00 97.62 84 LEU A C 1
ATOM 661 O O . LEU A 1 84 ? 2.764 -8.717 -13.930 1.00 97.62 84 LEU A O 1
ATOM 665 N N . LYS A 1 85 ? 4.795 -8.801 -12.969 1.00 97.88 85 LYS A N 1
ATOM 666 C CA . LYS A 1 85 ? 4.300 -9.032 -11.608 1.00 97.88 85 LYS A CA 1
ATOM 667 C C . LYS A 1 85 ? 3.880 -7.718 -10.979 1.00 97.88 85 LYS A C 1
ATOM 669 O O . LYS A 1 85 ? 4.728 -6.851 -10.785 1.00 97.88 85 LYS A O 1
ATOM 674 N N . VAL A 1 86 ? 2.610 -7.586 -10.626 1.00 98.38 86 VAL A N 1
ATOM 675 C CA . VAL A 1 86 ? 2.044 -6.391 -9.988 1.00 98.38 86 VAL A CA 1
ATOM 676 C C . VAL A 1 86 ? 1.511 -6.764 -8.609 1.00 98.38 86 VAL A C 1
ATOM 678 O O . VAL A 1 86 ? 0.945 -7.842 -8.440 1.00 98.38 86 VAL A O 1
ATOM 681 N N . ALA A 1 87 ? 1.710 -5.913 -7.600 1.00 98.56 87 ALA A N 1
ATOM 682 C CA . ALA A 1 87 ? 1.091 -6.098 -6.288 1.00 98.56 87 ALA A CA 1
ATOM 683 C C . ALA A 1 87 ? -0.427 -6.261 -6.436 1.00 98.56 87 ALA A C 1
ATOM 685 O O . ALA A 1 87 ? -1.042 -5.540 -7.209 1.00 98.56 87 ALA A O 1
ATOM 686 N N . SER A 1 88 ? -1.041 -7.184 -5.698 1.00 98.62 88 SER A N 1
ATOM 687 C CA . SER A 1 88 ? -2.509 -7.236 -5.573 1.00 98.62 88 SER A CA 1
ATOM 688 C C . SER A 1 88 ? -3.084 -5.921 -5.009 1.00 98.62 88 SER A C 1
ATOM 690 O O . SER A 1 88 ? -2.327 -5.145 -4.410 1.00 98.62 88 SER A O 1
ATOM 692 N N . PRO A 1 89 ? -4.396 -5.651 -5.146 1.00 98.25 89 PRO A N 1
ATOM 693 C CA . PRO A 1 89 ? -5.022 -4.472 -4.542 1.00 98.25 89 PRO A CA 1
ATOM 694 C C . PRO A 1 89 ? -4.760 -4.367 -3.033 1.00 98.25 89 PRO A C 1
ATOM 696 O O . PRO A 1 89 ? -4.417 -3.301 -2.524 1.00 98.25 89 PRO A O 1
ATOM 699 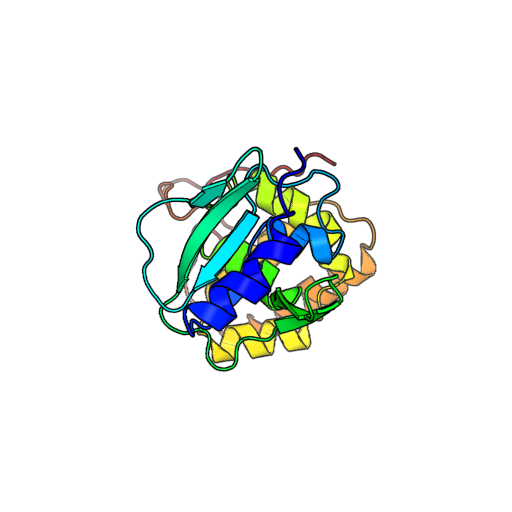N N . GLU A 1 90 ? -4.810 -5.492 -2.319 1.00 98.50 90 GLU A N 1
ATOM 700 C CA . GLU A 1 90 ? -4.594 -5.545 -0.873 1.00 98.50 90 GLU A CA 1
ATOM 701 C C . GLU A 1 90 ? -3.144 -5.228 -0.497 1.00 98.50 90 GLU A C 1
ATOM 703 O O . GLU A 1 90 ? -2.882 -4.478 0.447 1.00 98.50 90 GLU A O 1
ATOM 708 N N . LEU A 1 91 ? -2.186 -5.777 -1.252 1.00 98.56 91 LEU A N 1
ATOM 709 C CA . LEU A 1 91 ? -0.771 -5.476 -1.050 1.00 98.56 91 LEU A CA 1
ATOM 710 C C . LEU A 1 91 ? -0.468 -4.014 -1.387 1.00 98.56 91 LEU A C 1
ATOM 712 O O . LEU A 1 91 ? 0.242 -3.357 -0.631 1.00 98.56 91 LEU A O 1
ATOM 716 N N . THR A 1 92 ? -1.059 -3.495 -2.464 1.00 98.19 92 THR A N 1
ATOM 717 C CA . THR A 1 92 ? -0.960 -2.085 -2.864 1.00 98.19 92 THR A CA 1
ATOM 718 C C . THR A 1 92 ? -1.442 -1.167 -1.741 1.00 98.19 92 THR A C 1
ATOM 720 O O . THR A 1 92 ? -0.718 -0.250 -1.354 1.00 98.19 92 THR A O 1
ATOM 723 N N . ALA A 1 93 ? -2.607 -1.450 -1.146 1.00 97.88 93 ALA A N 1
ATOM 724 C CA . ALA A 1 93 ? -3.155 -0.673 -0.034 1.00 97.88 93 ALA A CA 1
ATOM 725 C C . ALA A 1 93 ? -2.226 -0.659 1.195 1.00 97.88 93 ALA A C 1
ATOM 727 O O . ALA A 1 93 ? -2.000 0.390 1.805 1.00 97.88 93 ALA A O 1
ATOM 728 N N . ILE A 1 94 ? -1.639 -1.809 1.546 1.00 98.00 94 ILE A N 1
ATOM 729 C CA . ILE A 1 94 ? -0.680 -1.895 2.656 1.00 98.00 94 ILE A CA 1
ATOM 730 C C . ILE A 1 94 ? 0.622 -1.153 2.331 1.00 98.00 94 ILE A C 1
ATOM 732 O O . ILE A 1 94 ? 1.137 -0.426 3.185 1.00 98.00 94 ILE A O 1
ATOM 736 N N . ASP A 1 95 ? 1.168 -1.329 1.128 1.00 97.12 95 ASP A N 1
ATOM 737 C CA . ASP A 1 95 ? 2.445 -0.731 0.743 1.00 97.12 95 ASP A CA 1
ATOM 738 C C . ASP A 1 95 ? 2.353 0.797 0.650 1.00 97.12 95 ASP A C 1
ATOM 740 O O . ASP A 1 95 ? 3.272 1.470 1.119 1.00 97.12 95 ASP A O 1
ATOM 744 N N . LEU A 1 96 ? 1.243 1.358 0.151 1.00 96.12 96 LEU A N 1
ATOM 745 C CA . LEU A 1 96 ? 1.018 2.811 0.102 1.00 96.12 96 LEU A CA 1
ATOM 746 C C . LEU A 1 96 ? 1.184 3.460 1.486 1.00 96.12 96 LEU A C 1
ATOM 748 O O . LEU A 1 96 ? 1.855 4.481 1.624 1.00 96.12 96 LEU A O 1
ATOM 752 N N . LEU A 1 97 ? 0.670 2.811 2.533 1.00 95.75 97 LEU A N 1
ATOM 753 C CA . LEU A 1 97 ? 0.799 3.272 3.920 1.00 95.75 97 LEU A CA 1
ATOM 754 C C . LEU A 1 97 ? 2.094 2.827 4.607 1.00 95.75 97 LEU A C 1
ATOM 756 O O . LEU A 1 97 ? 2.472 3.387 5.638 1.00 95.75 97 LEU A O 1
ATOM 760 N N . GLY A 1 98 ? 2.767 1.806 4.076 1.00 93.94 98 GLY A N 1
ATOM 761 C CA . GLY A 1 98 ? 4.091 1.378 4.523 1.00 93.94 98 GLY A CA 1
ATOM 762 C C . GLY A 1 98 ? 5.215 2.285 4.020 1.00 93.94 98 GLY A C 1
ATOM 763 O O . GLY A 1 98 ? 6.237 2.412 4.691 1.00 93.94 98 GLY A O 1
ATOM 764 N N . TYR A 1 99 ? 5.010 2.930 2.869 1.00 93.50 99 TYR A N 1
ATOM 765 C CA . TYR A 1 99 ? 6.005 3.732 2.158 1.00 93.50 99 TYR A CA 1
ATOM 766 C C . TYR A 1 99 ? 5.437 5.091 1.692 1.00 93.50 99 TYR A C 1
ATOM 768 O O . TYR A 1 99 ? 5.581 5.446 0.520 1.00 93.50 99 TYR A O 1
ATOM 776 N N . PRO A 1 100 ? 4.827 5.899 2.584 1.00 90.44 100 PRO A N 1
ATOM 777 C CA . PRO A 1 100 ? 4.111 7.116 2.190 1.00 90.44 100 PRO A CA 1
ATOM 778 C C . PRO A 1 100 ? 5.001 8.171 1.517 1.00 90.44 100 PRO A C 1
ATOM 780 O O . PRO A 1 100 ? 4.535 8.907 0.647 1.00 90.44 100 PRO A O 1
ATOM 783 N N . SER A 1 101 ? 6.301 8.206 1.837 1.00 88.94 101 SER A N 1
ATOM 784 C CA . SER A 1 101 ? 7.281 9.085 1.178 1.00 88.94 101 SER A CA 1
ATOM 785 C C . SER A 1 101 ? 7.453 8.793 -0.315 1.00 88.94 101 SER A C 1
ATOM 787 O O . SER A 1 101 ? 7.841 9.678 -1.070 1.00 88.94 101 SER A O 1
ATOM 789 N N . HIS A 1 102 ? 7.164 7.562 -0.743 1.00 91.06 102 HIS A N 1
ATOM 790 C CA . HIS A 1 102 ? 7.185 7.154 -2.146 1.00 91.06 102 HIS A CA 1
ATOM 791 C C . HIS A 1 102 ? 5.807 7.309 -2.814 1.00 91.06 102 HIS A C 1
ATOM 793 O O . HIS A 1 102 ? 5.715 7.264 -4.034 1.00 91.06 102 HIS A O 1
ATOM 799 N N . ALA A 1 103 ? 4.737 7.529 -2.045 1.00 89.00 103 ALA A N 1
ATOM 800 C CA . ALA A 1 103 ? 3.362 7.626 -2.541 1.00 89.00 103 ALA A CA 1
ATOM 801 C C . ALA A 1 103 ? 2.835 9.072 -2.650 1.00 89.00 103 ALA A C 1
ATOM 803 O O . ALA A 1 103 ? 1.634 9.271 -2.797 1.00 89.00 103 ALA A O 1
ATOM 804 N N . ALA A 1 104 ? 3.727 10.070 -2.594 1.00 86.44 104 ALA A N 1
ATOM 805 C CA . ALA A 1 104 ? 3.400 11.502 -2.608 1.00 86.44 104 ALA A CA 1
ATOM 806 C C . ALA A 1 104 ? 2.548 11.986 -1.411 1.00 86.44 104 ALA A C 1
ATOM 808 O O . ALA A 1 104 ? 1.899 13.026 -1.485 1.00 86.44 104 ALA A O 1
ATOM 809 N N . GLY A 1 105 ? 2.612 11.279 -0.277 1.00 89.25 105 GLY A N 1
ATOM 810 C CA . GLY A 1 105 ? 1.942 11.675 0.964 1.00 89.25 105 GLY A CA 1
ATOM 811 C C . GLY A 1 105 ? 0.500 11.175 1.096 1.00 89.25 105 GLY A C 1
ATOM 812 O O . GLY A 1 105 ? -0.034 10.495 0.225 1.00 89.25 105 GLY A O 1
ATOM 813 N N . LEU A 1 106 ? -0.121 11.479 2.240 1.00 91.19 106 LEU A N 1
ATOM 814 C CA . LEU A 1 106 ? -1.397 10.878 2.649 1.00 91.19 106 LEU A CA 1
ATOM 815 C C . LEU A 1 106 ? -2.601 11.311 1.806 1.00 91.19 106 LEU A C 1
ATOM 817 O O . LEU A 1 106 ? -3.442 10.462 1.538 1.00 91.19 106 LEU A O 1
ATOM 821 N N . ASN A 1 107 ? -2.667 12.564 1.351 1.00 90.62 107 ASN A N 1
ATOM 822 C CA . ASN A 1 107 ? -3.774 13.027 0.500 1.00 90.62 107 ASN A CA 1
ATOM 823 C C . ASN A 1 107 ? -3.786 12.288 -0.841 1.00 90.62 107 ASN A C 1
ATOM 825 O O . ASN A 1 107 ? -4.811 11.777 -1.273 1.00 90.62 107 ASN A O 1
ATOM 829 N N . HIS A 1 108 ? -2.616 12.101 -1.451 1.00 90.50 108 HIS A N 1
ATOM 830 C CA . HIS A 1 108 ? -2.533 11.338 -2.691 1.00 90.50 108 HIS A CA 1
ATOM 831 C C . HIS A 1 108 ? -2.857 9.850 -2.475 1.00 90.50 108 HIS A C 1
ATOM 833 O O . HIS A 1 108 ? -3.531 9.237 -3.298 1.00 90.50 108 HIS A O 1
ATOM 839 N N . ILE A 1 109 ? -2.451 9.266 -1.340 1.00 93.50 109 ILE A N 1
ATOM 840 C CA . ILE A 1 109 ? -2.876 7.907 -0.958 1.00 93.50 109 ILE A CA 1
ATOM 841 C C . ILE A 1 109 ? -4.400 7.832 -0.801 1.00 93.50 109 ILE A C 1
ATOM 843 O O . ILE A 1 109 ? -5.001 6.854 -1.235 1.00 93.50 109 ILE A O 1
ATOM 847 N N . ALA A 1 110 ? -5.020 8.846 -0.198 1.00 93.56 110 ALA A N 1
ATOM 848 C CA . ALA A 1 110 ? -6.463 8.933 -0.019 1.00 93.56 110 ALA A CA 1
ATOM 849 C C . ALA A 1 110 ? -7.200 8.992 -1.368 1.00 93.56 110 ALA A C 1
ATOM 851 O O . ALA A 1 110 ? -8.141 8.226 -1.564 1.00 93.56 110 ALA A O 1
ATOM 852 N N . THR A 1 111 ? -6.709 9.788 -2.323 1.00 92.06 111 THR A N 1
ATOM 853 C CA . THR A 1 111 ? -7.210 9.807 -3.709 1.00 92.06 111 THR A CA 1
ATOM 854 C C . THR A 1 111 ? -7.032 8.457 -4.414 1.00 92.06 111 THR A C 1
ATOM 856 O O . THR A 1 111 ? -7.921 8.014 -5.120 1.00 92.06 111 THR A O 1
ATOM 859 N N . VAL A 1 112 ? -5.922 7.741 -4.213 1.00 93.75 112 VAL A N 1
ATOM 860 C CA . VAL A 1 112 ? -5.771 6.387 -4.790 1.00 93.75 112 VAL A CA 1
ATOM 861 C C . VAL A 1 112 ? -6.733 5.391 -4.134 1.00 93.75 112 VAL A C 1
ATOM 863 O O . VAL A 1 112 ? -7.231 4.474 -4.780 1.00 93.75 112 VAL A O 1
ATOM 866 N N . PHE A 1 113 ? -7.004 5.539 -2.836 1.00 94.75 113 PHE A N 1
ATOM 867 C CA . PHE A 1 113 ? -7.887 4.633 -2.102 1.00 94.75 113 PHE A CA 1
ATOM 868 C C . PHE A 1 113 ? -9.350 4.742 -2.517 1.00 94.75 113 PHE A C 1
ATOM 870 O O . PHE A 1 113 ? -10.049 3.732 -2.424 1.00 94.75 113 PHE A O 1
ATOM 877 N N . SER A 1 114 ? -9.811 5.911 -2.963 1.00 93.69 114 SER A N 1
ATOM 878 C CA . SER A 1 114 ? -11.206 6.083 -3.373 1.00 93.69 114 SER A CA 1
ATOM 879 C C . SER A 1 114 ? -11.571 5.240 -4.594 1.00 93.69 114 SER A C 1
ATOM 881 O O . SER A 1 114 ? -12.696 4.755 -4.681 1.00 93.69 114 SER A O 1
ATOM 883 N N . GLU A 1 115 ? -10.606 4.994 -5.479 1.00 94.06 115 GLU A N 1
ATOM 884 C CA . GLU A 1 115 ? -10.752 4.103 -6.630 1.00 94.06 115 GLU A CA 1
ATOM 885 C C . GLU A 1 115 ? -10.326 2.659 -6.283 1.00 94.06 115 GLU A C 1
ATOM 887 O O . GLU A 1 115 ? -11.024 1.697 -6.604 1.00 94.06 115 GLU A O 1
ATOM 892 N N . LEU A 1 116 ? -9.215 2.470 -5.551 1.00 95.75 116 LEU A N 1
ATOM 893 C CA . LEU A 1 116 ? -8.699 1.133 -5.202 1.00 95.75 116 LEU A CA 1
ATOM 894 C C . LEU A 1 116 ? -9.684 0.309 -4.357 1.00 95.75 116 LEU A C 1
ATOM 896 O O . LEU A 1 116 ? -9.650 -0.923 -4.411 1.00 95.75 116 LEU A O 1
ATOM 900 N N . ALA A 1 117 ? -10.544 0.965 -3.570 1.00 95.50 117 ALA A N 1
ATOM 901 C CA . ALA A 1 117 ? -11.526 0.309 -2.707 1.00 95.50 117 ALA A CA 1
ATOM 902 C C . ALA A 1 117 ? -12.426 -0.685 -3.463 1.00 95.50 117 ALA A C 1
ATOM 904 O O . ALA A 1 117 ? -12.762 -1.734 -2.907 1.00 95.50 117 ALA A O 1
ATOM 905 N N . GLU A 1 118 ? -12.754 -0.418 -4.731 1.00 94.88 118 GLU A N 1
ATOM 906 C CA . GLU A 1 118 ? -13.576 -1.310 -5.561 1.00 94.88 118 GLU A CA 1
ATOM 907 C C . GLU A 1 118 ? -12.928 -2.689 -5.759 1.00 94.88 118 GLU A C 1
ATOM 909 O O . GLU A 1 118 ? -13.604 -3.724 -5.748 1.00 94.88 118 GLU A O 1
ATOM 914 N N . ALA A 1 119 ? -11.598 -2.719 -5.871 1.00 96.06 119 ALA A N 1
ATOM 915 C CA . ALA A 1 119 ? -10.829 -3.927 -6.144 1.00 96.06 119 ALA A CA 1
ATOM 916 C C . ALA A 1 119 ? -10.431 -4.707 -4.877 1.00 96.06 119 ALA A C 1
ATOM 918 O O . ALA A 1 119 ? -10.030 -5.867 -4.980 1.00 96.06 119 ALA A O 1
ATOM 919 N N . ILE A 1 120 ? -10.531 -4.097 -3.690 1.00 97.62 120 ILE A N 1
ATOM 920 C CA . ILE A 1 120 ? -10.077 -4.704 -2.433 1.00 97.62 120 ILE A CA 1
ATOM 921 C C . ILE A 1 120 ? -11.034 -5.805 -1.965 1.00 97.62 120 ILE A C 1
ATOM 923 O O . ILE A 1 120 ? -12.243 -5.619 -1.819 1.00 97.62 120 ILE A O 1
ATOM 927 N N . ASP A 1 121 ? -10.473 -6.958 -1.634 1.00 98.25 121 ASP A N 1
ATOM 928 C CA . ASP A 1 121 ? -11.124 -8.030 -0.895 1.00 98.25 121 ASP A CA 1
ATOM 929 C C . ASP A 1 121 ? -10.796 -7.895 0.610 1.00 98.25 121 ASP A C 1
ATOM 931 O O . ASP A 1 121 ? -9.632 -8.048 1.005 1.00 98.25 121 ASP A O 1
ATOM 935 N N . PRO A 1 122 ? -11.787 -7.601 1.478 1.00 98.12 122 PRO A N 1
ATOM 936 C CA . PRO A 1 122 ? -11.532 -7.364 2.897 1.00 98.12 122 PRO A CA 1
ATOM 937 C C . PRO A 1 122 ? -10.891 -8.557 3.614 1.00 98.12 122 PRO A C 1
ATOM 939 O O . PRO A 1 122 ? -10.054 -8.361 4.496 1.00 98.12 122 PRO A O 1
ATOM 942 N N . GLU A 1 123 ? -11.265 -9.788 3.253 1.00 98.38 123 GLU A N 1
ATOM 943 C CA . GLU A 1 123 ? -10.755 -10.993 3.912 1.00 98.38 123 GLU A CA 1
ATOM 944 C C . GLU A 1 123 ? -9.288 -11.221 3.549 1.00 98.38 123 GLU A C 1
ATOM 946 O O . GLU A 1 123 ? -8.457 -11.428 4.436 1.00 98.38 123 GLU A O 1
ATOM 951 N N . LYS A 1 124 ? -8.941 -11.072 2.263 1.00 98.50 124 LYS A N 1
ATOM 952 C CA . LYS A 1 124 ? -7.545 -11.161 1.804 1.00 98.50 124 LYS A CA 1
ATOM 953 C C . LYS A 1 124 ? -6.682 -10.047 2.380 1.00 98.50 124 LYS A C 1
ATOM 955 O O . LYS A 1 124 ? -5.524 -10.291 2.717 1.00 98.50 124 LYS A O 1
ATOM 960 N N . LEU A 1 125 ? -7.232 -8.839 2.520 1.00 98.69 125 LEU A N 1
ATOM 961 C CA . LEU A 1 125 ? -6.524 -7.709 3.119 1.00 98.69 125 LEU A CA 1
ATOM 962 C C . LEU A 1 125 ? -6.159 -8.006 4.577 1.00 98.69 125 LEU A C 1
ATOM 964 O O . LEU A 1 125 ? -5.023 -7.772 4.996 1.00 98.69 125 LEU A O 1
ATOM 968 N N . ILE A 1 126 ? -7.111 -8.553 5.332 1.00 98.50 126 ILE A N 1
ATOM 969 C CA . ILE A 1 126 ? -6.917 -8.955 6.724 1.00 98.50 126 ILE A CA 1
ATOM 970 C C . ILE A 1 126 ? -5.890 -10.089 6.831 1.00 98.50 126 ILE A C 1
ATOM 972 O O . ILE A 1 126 ? -4.929 -9.960 7.594 1.00 98.50 126 ILE A O 1
ATOM 976 N N . GLU A 1 127 ? -6.053 -11.164 6.054 1.00 98.19 127 GLU A N 1
ATOM 977 C CA . GLU A 1 127 ? -5.142 -12.316 6.061 1.00 98.19 127 GLU A CA 1
ATOM 978 C C . GLU A 1 127 ? -3.708 -11.883 5.734 1.00 98.19 127 GLU A C 1
ATOM 980 O O . GLU A 1 127 ? -2.752 -12.246 6.429 1.00 98.19 127 GLU A O 1
ATOM 985 N N . LEU A 1 128 ? -3.554 -11.047 4.703 1.00 98.19 128 LEU A N 1
ATOM 986 C CA . LEU A 1 128 ? -2.264 -10.499 4.317 1.00 98.19 128 LEU A CA 1
ATOM 987 C C . LEU A 1 128 ? -1.658 -9.683 5.458 1.00 98.19 128 LEU A C 1
ATOM 989 O O . LEU A 1 128 ? -0.500 -9.905 5.813 1.00 98.19 128 LEU A O 1
ATOM 993 N N . ALA A 1 129 ? -2.423 -8.765 6.050 1.00 97.19 129 ALA A N 1
ATOM 994 C CA . ALA A 1 129 ? -1.936 -7.916 7.127 1.00 97.19 129 ALA A CA 1
ATOM 995 C C . ALA A 1 129 ? -1.516 -8.713 8.371 1.00 97.19 129 ALA A C 1
ATOM 997 O O . ALA A 1 129 ? -0.522 -8.350 9.003 1.00 97.19 129 ALA A O 1
ATOM 998 N N . GLU A 1 130 ? -2.199 -9.809 8.711 1.00 96.44 130 GLU A N 1
ATOM 999 C CA . GLU A 1 130 ? -1.733 -10.723 9.762 1.00 96.44 130 GLU A CA 1
ATOM 1000 C C . GLU A 1 130 ? -0.417 -11.391 9.370 1.00 96.44 130 GLU A C 1
ATOM 1002 O O . GLU A 1 130 ? 0.552 -11.346 10.131 1.00 96.44 130 GLU A O 1
ATOM 1007 N N . LYS A 1 131 ? -0.346 -11.937 8.152 1.00 96.12 131 LYS A N 1
ATOM 1008 C CA . LYS A 1 131 ? 0.832 -12.646 7.641 1.00 96.12 131 LYS A CA 1
ATOM 1009 C C . LYS A 1 131 ? 2.099 -11.788 7.648 1.00 96.12 131 LYS A C 1
ATOM 1011 O O . LYS A 1 131 ? 3.182 -12.306 7.922 1.00 96.12 131 LYS A O 1
ATOM 1016 N N . ILE A 1 132 ? 1.982 -10.493 7.346 1.00 95.44 132 ILE A N 1
ATOM 1017 C CA . ILE A 1 132 ? 3.133 -9.578 7.241 1.00 95.44 132 ILE A CA 1
ATOM 1018 C C . ILE A 1 132 ? 3.253 -8.590 8.405 1.00 95.44 132 ILE A C 1
ATOM 1020 O O . ILE A 1 132 ? 4.064 -7.668 8.337 1.00 95.44 132 ILE A O 1
ATOM 1024 N N . ASN A 1 133 ? 2.498 -8.794 9.491 1.00 94.38 133 ASN A N 1
ATOM 1025 C CA . ASN A 1 133 ? 2.481 -7.932 10.679 1.00 94.38 133 ASN A CA 1
ATOM 1026 C C . ASN A 1 133 ? 2.133 -6.455 10.381 1.00 94.38 133 ASN A C 1
ATOM 1028 O O . ASN A 1 133 ? 2.682 -5.540 10.996 1.00 94.38 133 ASN A O 1
ATOM 1032 N N . ALA A 1 134 ? 1.197 -6.218 9.460 1.00 95.19 134 ALA A N 1
ATOM 1033 C CA . ALA A 1 134 ? 0.742 -4.897 9.021 1.00 95.19 134 ALA A CA 1
ATOM 1034 C C . ALA A 1 134 ? -0.617 -4.479 9.628 1.00 95.19 134 ALA A C 1
ATOM 1036 O O . ALA A 1 134 ? -1.427 -3.796 9.002 1.00 95.19 134 ALA A O 1
ATOM 1037 N N . ILE A 1 135 ? -0.893 -4.873 10.875 1.00 95.19 135 ILE A N 1
ATOM 1038 C CA . ILE A 1 135 ? -2.171 -4.574 11.553 1.00 95.19 135 ILE A CA 1
ATOM 1039 C C . ILE A 1 135 ? -2.377 -3.056 11.737 1.00 95.19 135 ILE A C 1
ATOM 1041 O O . ILE A 1 135 ? -3.499 -2.558 11.664 1.00 95.19 135 ILE A O 1
ATOM 1045 N N . TYR A 1 136 ? -1.299 -2.292 11.931 1.00 95.69 136 TYR A N 1
ATOM 1046 C CA . TYR A 1 136 ? -1.365 -0.828 12.028 1.00 95.69 136 TYR A CA 1
ATOM 1047 C C . TYR A 1 136 ? -1.775 -0.165 10.708 1.00 95.69 136 TYR A C 1
ATOM 1049 O O . TYR A 1 136 ? -2.416 0.885 10.720 1.00 95.69 136 TYR A O 1
ATOM 1057 N N . GLN A 1 137 ? -1.456 -0.782 9.571 1.00 96.75 137 GLN A N 1
ATOM 1058 C CA . GLN A 1 137 ? -1.917 -0.332 8.266 1.00 96.75 137 GLN A CA 1
ATOM 1059 C C . GLN A 1 137 ? -3.427 -0.524 8.151 1.00 96.75 137 GLN A C 1
ATOM 1061 O O . GLN A 1 137 ? -4.088 0.404 7.711 1.00 96.75 137 GLN A O 1
A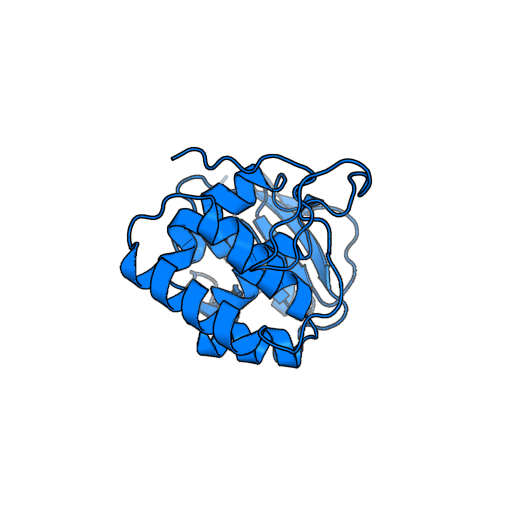TOM 1066 N N . LEU A 1 138 ? -4.004 -1.619 8.663 1.00 97.50 138 LEU A N 1
ATOM 1067 C CA . LEU A 1 138 ? -5.465 -1.793 8.683 1.00 97.50 138 LEU A CA 1
ATOM 1068 C C . LEU A 1 138 ? -6.190 -0.678 9.451 1.00 97.50 138 LEU A C 1
ATOM 1070 O O . LEU A 1 138 ? -7.233 -0.211 9.002 1.00 97.50 138 LEU A O 1
ATOM 1074 N N . GLN A 1 139 ? -5.637 -0.211 10.580 1.00 96.69 139 GLN A N 1
ATOM 1075 C CA . GLN A 1 139 ? -6.214 0.929 11.309 1.00 96.69 139 GLN A CA 1
ATOM 1076 C C . GLN A 1 139 ? -6.235 2.199 10.454 1.00 96.69 139 GLN A C 1
ATOM 1078 O O . GLN A 1 139 ? -7.219 2.935 10.463 1.00 96.69 139 GLN A O 1
ATOM 1083 N N . ARG A 1 140 ? -5.139 2.462 9.732 1.00 97.31 140 ARG A N 1
ATOM 1084 C CA . ARG A 1 140 ? -5.017 3.626 8.851 1.00 97.31 140 ARG A CA 1
ATOM 1085 C C . ARG A 1 140 ? -5.927 3.505 7.635 1.00 97.31 140 ARG A C 1
ATOM 1087 O O . ARG A 1 140 ? -6.577 4.485 7.312 1.00 97.31 140 ARG A O 1
ATOM 1094 N N . ILE A 1 141 ? -6.027 2.321 7.027 1.00 97.62 141 ILE A N 1
ATOM 1095 C CA . ILE A 1 141 ? -6.947 2.051 5.914 1.00 97.62 141 ILE A CA 1
ATOM 1096 C C . ILE A 1 141 ? -8.382 2.330 6.350 1.00 97.62 141 ILE A C 1
ATOM 1098 O O . ILE A 1 141 ? -9.060 3.123 5.711 1.00 97.62 141 ILE A O 1
ATOM 1102 N N . GLY A 1 142 ? -8.825 1.745 7.466 1.00 97.31 142 GLY A N 1
ATOM 1103 C CA . GLY A 1 142 ? -10.182 1.959 7.965 1.00 97.31 142 GLY A CA 1
ATOM 1104 C C . GLY A 1 142 ? -10.484 3.429 8.265 1.00 97.31 142 GLY A C 1
ATOM 1105 O O . GLY A 1 142 ? -11.544 3.925 7.896 1.00 97.31 142 GLY A O 1
ATOM 1106 N N . TYR A 1 143 ? -9.532 4.146 8.869 1.00 97.44 143 TYR A N 1
ATOM 1107 C CA . TYR A 1 143 ? -9.679 5.579 9.125 1.00 97.44 143 TYR A CA 1
ATOM 1108 C C . TYR A 1 143 ? -9.704 6.419 7.842 1.00 97.44 143 TYR A C 1
ATOM 1110 O O . TYR A 1 143 ? -10.533 7.313 7.744 1.00 97.44 143 TYR A O 1
ATOM 1118 N N . ILE A 1 144 ? -8.839 6.142 6.861 1.00 96.88 144 ILE A N 1
ATOM 1119 C CA . ILE A 1 144 ? -8.834 6.860 5.576 1.00 96.88 144 ILE A CA 1
ATOM 1120 C C . ILE A 1 144 ? -10.151 6.621 4.837 1.00 96.88 144 ILE A C 1
ATOM 1122 O O . ILE A 1 144 ? -10.780 7.586 4.423 1.00 96.88 144 ILE A O 1
ATOM 1126 N N . LEU A 1 145 ? -10.610 5.368 4.743 1.00 96.81 145 LEU A N 1
ATOM 1127 C CA . LEU A 1 145 ? -11.886 5.032 4.103 1.00 96.81 145 LEU A CA 1
ATOM 1128 C C . LEU A 1 145 ? -13.077 5.727 4.775 1.00 96.81 145 LEU A C 1
ATOM 1130 O O . LEU A 1 145 ? -14.009 6.119 4.090 1.00 96.81 145 LEU A O 1
ATOM 1134 N N . GLU A 1 146 ? -13.048 5.925 6.096 1.00 96.12 146 GLU A N 1
ATOM 1135 C CA . GLU A 1 146 ? -14.079 6.694 6.811 1.00 96.12 146 GLU A CA 1
ATOM 1136 C C . GLU A 1 146 ? -14.093 8.187 6.433 1.00 96.12 146 GLU A C 1
ATOM 1138 O O . GLU A 1 146 ? -15.117 8.844 6.619 1.00 96.12 146 GLU A O 1
ATOM 1143 N N . LYS A 1 147 ? -12.976 8.731 5.937 1.00 95.31 147 LYS A N 1
ATOM 1144 C CA . LYS A 1 147 ? -12.795 10.165 5.663 1.00 95.31 147 LYS A CA 1
ATOM 1145 C C . LYS A 1 147 ? -12.930 10.560 4.198 1.00 95.31 147 LYS A C 1
ATOM 1147 O O . LYS A 1 147 ? -13.082 11.747 3.943 1.00 95.31 147 LYS A O 1
ATOM 1152 N N . ILE A 1 148 ? -12.863 9.609 3.274 1.00 94.19 148 ILE A N 1
ATOM 1153 C CA . ILE A 1 148 ? -12.959 9.872 1.834 1.00 94.19 148 ILE A CA 1
ATOM 1154 C C . ILE A 1 148 ? -14.305 9.423 1.288 1.00 94.19 148 ILE A C 1
ATOM 1156 O O . ILE A 1 148 ? -14.883 8.456 1.791 1.00 94.19 148 ILE A O 1
ATOM 1160 N N . ASP A 1 149 ? -14.762 10.068 0.225 1.00 91.81 149 ASP A N 1
ATOM 1161 C CA . ASP A 1 149 ? -15.869 9.572 -0.586 1.00 91.81 149 ASP A CA 1
ATOM 1162 C C . ASP A 1 149 ? -15.342 8.564 -1.614 1.00 91.81 149 ASP A C 1
ATOM 1164 O O . ASP A 1 149 ? -14.228 8.700 -2.130 1.00 91.81 149 ASP A O 1
ATOM 1168 N N . VAL A 1 150 ? -16.121 7.516 -1.887 1.00 92.19 150 VAL A N 1
ATOM 1169 C CA . VAL A 1 150 ? -15.787 6.510 -2.906 1.00 92.19 150 VAL A CA 1
ATOM 1170 C C . VAL A 1 150 ? -16.987 6.283 -3.819 1.00 92.19 150 VAL A C 1
ATOM 1172 O O . VAL A 1 150 ? -18.124 6.560 -3.443 1.00 92.19 150 VAL A O 1
ATOM 1175 N N . MET A 1 151 ? -16.754 5.743 -5.014 1.00 89.44 151 MET A N 1
ATOM 1176 C CA . MET A 1 151 ? -17.843 5.465 -5.957 1.00 89.44 151 MET A CA 1
ATOM 1177 C C . MET A 1 151 ? -18.783 4.352 -5.466 1.00 89.44 151 MET A C 1
ATOM 1179 O O . MET A 1 151 ? -20.003 4.488 -5.565 1.00 89.44 151 MET A O 1
ATOM 1183 N N . ASP A 1 152 ? -18.228 3.276 -4.902 1.00 94.00 152 ASP A N 1
ATOM 1184 C CA . ASP A 1 152 ? -18.979 2.152 -4.332 1.00 94.00 152 ASP A CA 1
ATOM 1185 C C . ASP A 1 152 ? -19.004 2.211 -2.790 1.00 94.00 152 ASP A C 1
ATOM 1187 O O . ASP A 1 152 ? -18.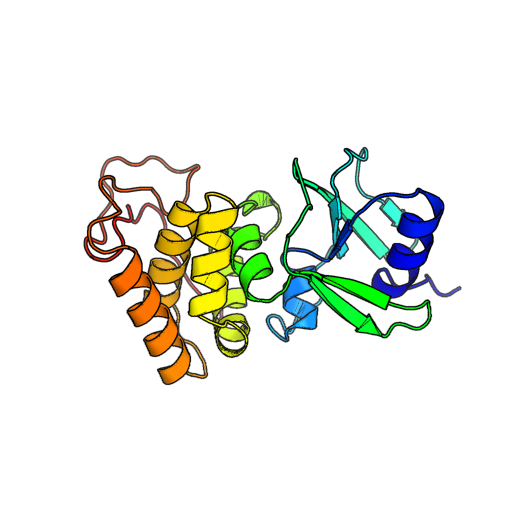171 1.626 -2.085 1.00 94.00 152 ASP A O 1
ATOM 1191 N N . GLU A 1 153 ? -19.967 2.959 -2.246 1.00 95.31 153 GLU A N 1
ATOM 1192 C CA . GLU A 1 153 ? -20.143 3.117 -0.794 1.00 95.31 153 GLU A CA 1
ATOM 1193 C C . GLU A 1 153 ? -20.501 1.801 -0.081 1.00 95.31 153 GLU A C 1
ATOM 1195 O O . GLU A 1 153 ? -20.114 1.606 1.076 1.00 95.31 153 GLU A O 1
ATOM 1200 N N . ASP A 1 154 ? -21.167 0.859 -0.758 1.00 96.56 154 ASP A N 1
ATOM 1201 C CA . ASP A 1 154 ? -21.472 -0.461 -0.193 1.00 96.56 154 ASP A CA 1
ATOM 1202 C C . ASP A 1 154 ? -20.184 -1.271 -0.010 1.00 96.56 154 ASP A C 1
ATOM 1204 O O . ASP A 1 154 ? -19.953 -1.873 1.048 1.00 96.56 154 ASP A O 1
ATOM 1208 N N . LYS A 1 155 ? -19.291 -1.227 -1.003 1.00 96.31 155 LYS A N 1
ATOM 1209 C CA . LYS A 1 155 ? -17.969 -1.850 -0.933 1.00 96.31 155 LYS A CA 1
ATOM 1210 C C . LYS A 1 155 ? -17.102 -1.229 0.158 1.00 96.31 155 LYS A C 1
ATOM 1212 O O . LYS A 1 155 ? -16.509 -1.962 0.957 1.00 96.31 155 LYS A O 1
ATOM 1217 N N . LYS A 1 156 ? -17.061 0.103 0.262 1.00 97.31 156 LYS A N 1
ATOM 1218 C CA . LYS A 1 156 ? -16.363 0.793 1.362 1.00 97.31 156 LYS A CA 1
ATOM 1219 C C . LYS A 1 156 ? -16.942 0.403 2.719 1.00 97.31 156 LYS A C 1
ATOM 1221 O O . LYS A 1 156 ? -16.176 0.090 3.635 1.00 97.31 156 LYS A O 1
ATOM 1226 N N . ALA A 1 157 ? -18.266 0.353 2.861 1.00 97.81 157 ALA A N 1
ATOM 1227 C CA . ALA A 1 157 ? -18.913 -0.088 4.092 1.00 97.81 157 ALA A CA 1
ATOM 1228 C C . ALA A 1 157 ? -18.541 -1.537 4.441 1.00 97.81 157 ALA A C 1
ATOM 1230 O O . ALA A 1 157 ? -18.216 -1.812 5.599 1.00 97.81 157 ALA A O 1
ATOM 1231 N N . GLN A 1 158 ? -18.511 -2.442 3.458 1.00 98.25 158 GLN A N 1
ATOM 1232 C CA . GLN A 1 158 ? -18.089 -3.832 3.641 1.00 98.25 158 GLN A CA 1
ATOM 1233 C C . GLN A 1 158 ? -16.645 -3.923 4.156 1.00 98.25 158 GLN A C 1
ATOM 1235 O O . GLN A 1 158 ? -16.387 -4.627 5.138 1.00 98.25 158 GLN A O 1
ATOM 1240 N N . ILE A 1 159 ? -15.708 -3.191 3.539 1.00 98.44 159 ILE A N 1
ATOM 1241 C CA . ILE A 1 159 ? -14.306 -3.154 3.976 1.00 98.44 159 ILE A CA 1
ATOM 1242 C C . ILE A 1 159 ? -14.222 -2.620 5.409 1.00 98.44 159 ILE A C 1
ATOM 1244 O O . ILE A 1 159 ? -13.654 -3.277 6.280 1.00 98.44 159 ILE A O 1
ATOM 1248 N N . MET A 1 160 ? -14.831 -1.464 5.691 1.00 98.38 160 MET A N 1
ATOM 1249 C CA . MET A 1 160 ? -14.789 -0.859 7.025 1.00 98.38 160 MET A CA 1
ATOM 1250 C C . MET A 1 160 ? -15.374 -1.779 8.102 1.00 98.38 160 MET A C 1
ATOM 1252 O O . MET A 1 160 ? -14.782 -1.917 9.170 1.00 98.38 160 MET A O 1
ATOM 1256 N N . GLN A 1 161 ? -16.505 -2.436 7.839 1.00 98.25 161 GLN A N 1
ATOM 1257 C CA . GLN A 1 161 ? -17.123 -3.356 8.796 1.00 98.25 161 GLN A CA 1
ATOM 1258 C C . GLN A 1 161 ? -16.225 -4.562 9.091 1.00 98.25 161 GLN A C 1
ATOM 1260 O O . GLN A 1 161 ? -16.050 -4.920 10.259 1.00 98.25 161 GLN A O 1
ATOM 1265 N N . ALA A 1 162 ? -15.616 -5.158 8.062 1.00 98.50 162 ALA A N 1
ATOM 1266 C CA . ALA A 1 162 ? -14.690 -6.274 8.229 1.00 98.50 162 ALA A CA 1
ATOM 1267 C C . ALA A 1 162 ? -13.453 -5.865 9.047 1.00 98.50 162 ALA A C 1
ATOM 1269 O O . ALA A 1 162 ? -13.081 -6.553 10.002 1.00 98.50 162 ALA A O 1
ATOM 1270 N N . LEU A 1 163 ? -12.854 -4.710 8.728 1.00 98.25 163 LEU A N 1
ATOM 1271 C CA . LEU A 1 163 ? -11.695 -4.186 9.453 1.00 98.25 163 LEU A CA 1
ATOM 1272 C C . LEU A 1 163 ? -12.038 -3.846 10.907 1.00 98.25 163 LEU A C 1
ATOM 1274 O O . LEU A 1 163 ? -11.285 -4.199 11.815 1.00 98.25 163 LEU A O 1
ATOM 1278 N N . GLU A 1 164 ? -13.176 -3.199 11.155 1.00 97.12 164 GLU A N 1
ATOM 1279 C CA . GLU A 1 164 ? -13.627 -2.867 12.507 1.00 97.12 164 GLU A CA 1
ATOM 1280 C C . GLU A 1 164 ? -13.854 -4.130 13.345 1.00 97.12 164 GLU A C 1
ATOM 1282 O O . GLU A 1 164 ? -13.356 -4.221 14.471 1.00 97.12 164 GLU A O 1
ATOM 1287 N N . ALA A 1 165 ? -14.554 -5.125 12.791 1.00 97.38 165 ALA A N 1
ATOM 1288 C CA . ALA A 1 165 ? -14.800 -6.398 13.461 1.00 97.38 165 ALA A CA 1
ATOM 1289 C C . ALA A 1 165 ? -13.488 -7.118 13.807 1.00 97.38 165 ALA A C 1
ATOM 1291 O O . ALA A 1 165 ? -13.327 -7.606 14.927 1.00 97.38 165 ALA A O 1
ATOM 1292 N N . PHE A 1 166 ? -12.534 -7.130 12.876 1.00 97.00 166 PHE A N 1
ATOM 1293 C CA . PHE A 1 166 ? -11.236 -7.767 13.054 1.00 97.00 166 PHE A CA 1
ATOM 1294 C C . PHE A 1 166 ? -10.345 -7.061 14.091 1.00 97.00 166 PHE A C 1
ATOM 1296 O O . PHE A 1 166 ? -9.684 -7.715 14.902 1.00 97.00 166 PHE A O 1
ATOM 1303 N N . LEU A 1 167 ? -10.314 -5.725 14.078 1.00 95.88 167 LEU A N 1
ATOM 1304 C CA . LEU A 1 167 ? -9.470 -4.916 14.965 1.00 95.88 167 LEU A CA 1
ATOM 1305 C C . LEU A 1 167 ? -10.037 -4.811 16.388 1.00 95.88 167 LEU A C 1
ATOM 1307 O O . LEU A 1 167 ? -9.293 -4.521 17.338 1.00 95.88 167 LEU A O 1
ATOM 1311 N N . LYS A 1 168 ? -11.342 -5.053 16.564 1.00 92.75 168 LYS A N 1
ATOM 1312 C CA . LYS A 1 168 ? -12.021 -4.990 17.860 1.00 92.75 168 LYS A CA 1
ATOM 1313 C C . LYS A 1 168 ? -11.339 -5.908 18.878 1.00 92.75 168 LYS A C 1
ATOM 1315 O O . LYS A 1 168 ? -11.253 -7.118 18.717 1.00 92.75 168 LYS A O 1
ATOM 1320 N N . GLY A 1 169 ? -10.842 -5.313 19.961 1.00 85.75 169 GLY A N 1
ATOM 1321 C CA . GLY A 1 169 ? -10.146 -6.034 21.034 1.00 85.75 169 GLY A CA 1
ATOM 1322 C C . GLY A 1 169 ? -8.675 -6.374 20.752 1.00 85.75 169 GLY A C 1
ATOM 1323 O O . GLY A 1 169 ? -7.948 -6.654 21.704 1.00 85.75 169 GLY A O 1
ATOM 1324 N N . LYS A 1 170 ? -8.198 -6.274 19.500 1.00 89.06 170 LYS A N 1
ATOM 1325 C CA . LYS A 1 170 ? -6.772 -6.438 19.153 1.00 89.06 170 LYS A CA 1
ATOM 1326 C C . LYS A 1 170 ? -5.958 -5.165 19.422 1.00 89.06 170 LYS A C 1
ATOM 1328 O O . LYS A 1 170 ? -4.796 -5.246 19.820 1.00 89.06 170 LYS A O 1
ATOM 1333 N N . MET A 1 171 ? -6.570 -3.986 19.271 1.00 88.94 171 MET A N 1
ATOM 1334 C CA . MET A 1 171 ? -5.850 -2.704 19.322 1.00 88.94 171 MET A CA 1
ATOM 1335 C C . MET A 1 171 ? -5.876 -2.047 20.706 1.00 88.94 171 MET A C 1
ATOM 1337 O O . MET A 1 171 ? -6.928 -1.655 21.216 1.00 88.94 171 MET A O 1
ATOM 1341 N N . LYS A 1 172 ? -4.689 -1.872 21.302 1.00 86.12 172 LYS A N 1
ATOM 1342 C CA . LYS A 1 172 ? -4.516 -1.265 22.638 1.00 86.12 172 LYS A CA 1
ATOM 1343 C C . LYS A 1 172 ? -4.116 0.210 22.602 1.00 86.12 172 LYS A C 1
ATOM 1345 O O . LYS A 1 172 ? -4.460 0.953 23.520 1.00 86.12 172 LYS A O 1
ATOM 1350 N N . TYR A 1 173 ? -3.412 0.636 21.559 1.00 89.06 173 TYR A N 1
ATOM 1351 C CA . TYR A 1 173 ? -2.783 1.953 21.493 1.00 89.06 173 TYR A CA 1
ATOM 1352 C C . TYR A 1 173 ? -3.328 2.773 20.337 1.00 89.06 173 TYR A C 1
ATOM 1354 O O . TYR A 1 173 ? -3.719 2.228 19.308 1.00 89.06 173 TYR A O 1
ATOM 1362 N N . TYR A 1 174 ? -3.327 4.091 20.529 1.00 95.00 174 TYR A N 1
ATOM 1363 C CA . TYR A 1 174 ? -3.559 5.017 19.436 1.00 95.00 174 TYR A CA 1
ATOM 1364 C C . TYR A 1 174 ? -2.267 5.199 18.644 1.00 95.00 174 TYR A C 1
ATOM 1366 O O . TYR A 1 174 ? -1.217 5.453 19.242 1.00 95.00 174 TYR A O 1
ATOM 1374 N N . ILE A 1 175 ? -2.351 5.097 17.321 1.00 95.19 175 ILE A N 1
ATOM 1375 C CA . ILE A 1 175 ? -1.238 5.402 16.416 1.00 95.19 175 ILE A CA 1
ATOM 1376 C C . ILE A 1 175 ? -1.550 6.676 15.628 1.00 95.19 175 ILE A C 1
ATOM 1378 O O . ILE A 1 175 ? -2.718 6.933 15.344 1.00 95.19 175 ILE A O 1
ATOM 1382 N N . PRO A 1 176 ? -0.550 7.496 15.277 1.00 95.94 176 PRO A N 1
ATOM 1383 C CA . PRO A 1 176 ? -0.788 8.630 14.398 1.00 95.94 176 PRO A CA 1
ATOM 1384 C C . PRO A 1 176 ? -1.111 8.179 12.972 1.00 95.94 176 PRO A C 1
ATOM 1386 O O . PRO A 1 176 ? -0.551 7.183 12.483 1.00 95.94 176 PRO A O 1
ATOM 1389 N N . ILE A 1 177 ? -1.985 8.938 12.310 1.00 95.19 177 ILE A N 1
ATOM 1390 C CA . ILE A 1 177 ? -2.238 8.768 10.881 1.00 95.19 177 ILE A CA 1
ATOM 1391 C C . ILE A 1 177 ? -0.978 9.121 10.074 1.00 95.19 177 ILE A C 1
AT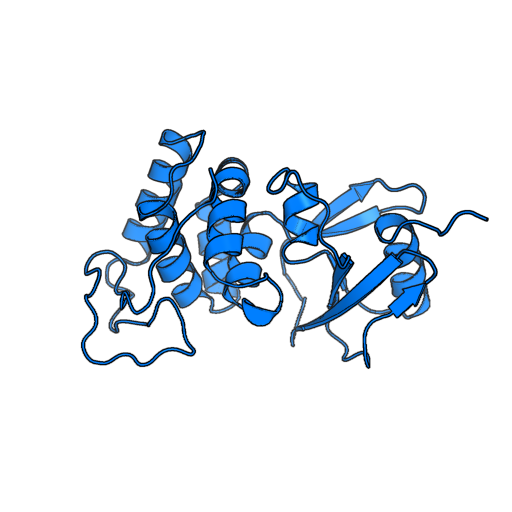OM 1393 O O . ILE A 1 177 ? -0.518 8.288 9.295 1.00 95.19 177 ILE A O 1
ATOM 1397 N N . ALA A 1 178 ? -0.339 10.253 10.386 1.00 92.00 178 ALA A N 1
ATOM 1398 C CA . ALA A 1 178 ? 0.950 10.690 9.851 1.00 92.00 178 ALA A CA 1
ATOM 1399 C C . ALA A 1 178 ? 2.064 10.382 10.862 1.00 92.00 178 ALA A C 1
ATOM 1401 O O . ALA A 1 178 ? 2.122 10.971 11.943 1.00 92.00 178 ALA A O 1
ATOM 1402 N N . SER A 1 179 ? 2.938 9.420 10.561 1.00 87.50 179 SER A N 1
ATOM 1403 C CA . SER A 1 179 ? 3.912 8.907 11.547 1.00 87.50 179 SER A CA 1
ATOM 1404 C C . SER A 1 179 ? 5.013 9.910 11.903 1.00 87.50 179 SER A C 1
ATOM 1406 O O . SER A 1 179 ? 5.627 9.797 12.962 1.00 87.50 179 SER A O 1
ATOM 1408 N N . GLU A 1 180 ? 5.245 10.863 11.013 1.00 86.31 180 GLU A N 1
ATOM 1409 C CA . GLU A 1 180 ? 6.249 11.916 11.051 1.00 86.31 180 GLU A CA 1
ATOM 1410 C C . GLU A 1 180 ? 5.794 13.175 11.802 1.00 86.31 180 GLU A C 1
ATOM 1412 O O . GLU A 1 180 ? 6.632 13.998 12.165 1.00 86.31 180 GLU A O 1
ATOM 1417 N N . ILE A 1 181 ? 4.492 13.314 12.074 1.00 88.31 181 ILE A N 1
ATOM 1418 C CA . ILE A 1 181 ? 3.931 14.460 12.797 1.00 88.31 181 ILE A CA 1
ATOM 1419 C C . ILE A 1 181 ? 3.804 14.128 14.289 1.00 88.31 181 ILE A C 1
ATOM 1421 O O . ILE A 1 181 ? 3.544 12.987 14.687 1.00 88.31 181 ILE A O 1
ATOM 1425 N N . GLU A 1 182 ? 3.974 15.140 15.143 1.00 88.75 182 GLU A N 1
ATOM 1426 C CA . GLU A 1 182 ? 3.789 14.998 16.586 1.00 88.75 182 GLU A CA 1
ATOM 1427 C C . GLU A 1 182 ? 2.401 14.447 16.956 1.00 88.75 182 GLU A C 1
ATOM 1429 O O . GLU A 1 182 ? 1.406 14.617 16.255 1.00 88.75 182 GLU A O 1
ATOM 1434 N N . LYS A 1 183 ? 2.338 13.749 18.093 1.00 90.44 183 LYS A N 1
ATOM 1435 C CA . LYS A 1 183 ? 1.141 13.015 18.547 1.00 90.44 183 LYS A CA 1
ATOM 1436 C C . LYS A 1 183 ? 0.308 13.784 19.578 1.00 90.44 183 LYS A C 1
ATOM 1438 O O . LYS A 1 183 ? -0.786 13.348 19.937 1.00 90.44 183 LYS A O 1
ATOM 1443 N N . MET A 1 184 ? 0.866 14.850 20.147 1.00 88.94 184 MET A N 1
ATOM 1444 C CA . MET A 1 184 ? 0.300 15.580 21.284 1.00 88.94 184 MET A CA 1
ATOM 1445 C C . MET A 1 184 ? -0.672 16.656 20.800 1.00 88.94 184 MET A C 1
ATOM 1447 O O . MET A 1 184 ? -0.426 17.295 19.790 1.00 88.94 184 MET A O 1
ATOM 1451 N N . GLY A 1 185 ? -1.768 16.864 21.533 1.00 89.62 185 GLY A N 1
ATOM 1452 C CA . GLY A 1 185 ? -2.728 17.938 21.244 1.00 89.62 185 GLY A CA 1
ATOM 1453 C C . GLY A 1 185 ? -3.744 17.649 20.134 1.00 89.62 185 GLY A C 1
ATOM 1454 O O . GLY A 1 185 ? -4.646 18.455 19.942 1.00 89.62 185 GLY A O 1
ATOM 1455 N N . TYR A 1 186 ? -3.656 16.500 19.458 1.00 94.19 186 TYR A N 1
ATOM 1456 C CA . TYR A 1 186 ? -4.557 16.153 18.356 1.00 94.19 186 TYR A CA 1
ATOM 1457 C C . TYR A 1 186 ? -5.782 15.325 18.787 1.00 94.19 186 TYR A C 1
ATOM 1459 O O . TYR A 1 186 ? -5.695 14.542 19.748 1.00 94.19 186 TYR A O 1
ATOM 1467 N N . PRO A 1 187 ? -6.914 15.448 18.060 1.00 94.69 187 PRO A N 1
ATOM 1468 C CA . PRO A 1 187 ? -8.081 14.586 18.220 1.00 94.69 187 PRO A CA 1
ATOM 1469 C C . PRO A 1 187 ? -7.760 13.100 18.024 1.00 94.69 187 PRO A C 1
ATOM 1471 O O . PRO A 1 187 ? -6.705 12.710 17.515 1.00 94.69 187 PRO A O 1
ATOM 1474 N N . ARG A 1 188 ? -8.681 12.242 18.472 1.00 95.69 188 ARG A N 1
ATOM 1475 C CA . ARG A 1 188 ? -8.513 10.788 18.423 1.00 95.69 188 ARG A CA 1
ATOM 1476 C C . ARG A 1 188 ? -9.782 10.086 17.957 1.00 95.69 188 ARG A C 1
ATOM 1478 O O . ARG A 1 188 ? -10.784 10.097 18.678 1.00 95.69 188 ARG A O 1
ATOM 1485 N N . SER A 1 189 ? -9.682 9.339 16.862 1.00 95.38 189 SER A N 1
ATOM 1486 C CA . SER A 1 189 ? -10.722 8.409 16.431 1.00 95.38 189 SER A CA 1
ATOM 1487 C C . SER A 1 189 ? -10.704 7.172 17.324 1.00 95.38 189 SER A C 1
ATOM 1489 O O . SER A 1 189 ? -9.794 6.338 17.271 1.00 95.38 189 SER A O 1
ATOM 1491 N N . LYS A 1 190 ? -11.719 7.041 18.187 1.00 94.12 190 LYS A N 1
ATOM 1492 C CA . LYS A 1 190 ? -11.869 5.878 19.081 1.00 94.12 190 LYS A CA 1
ATOM 1493 C C . LYS A 1 190 ? -12.108 4.582 18.309 1.00 94.12 190 LYS A C 1
ATOM 1495 O O . LYS A 1 190 ? -11.631 3.542 18.763 1.00 94.12 190 LYS A O 1
ATOM 1500 N N . ARG A 1 191 ? -12.832 4.670 17.186 1.00 94.38 191 ARG A N 1
ATOM 1501 C CA . ARG A 1 191 ? -13.214 3.544 16.325 1.00 94.38 191 ARG A CA 1
ATOM 1502 C C . ARG A 1 191 ? -11.978 2.849 15.766 1.00 94.38 191 ARG A C 1
ATOM 1504 O O . ARG A 1 191 ? -11.784 1.662 15.996 1.00 94.38 191 ARG A O 1
ATOM 1511 N N . TRP A 1 192 ? -11.085 3.628 15.160 1.00 96.44 192 TRP A N 1
ATOM 1512 C CA . TRP A 1 192 ? -9.877 3.113 14.514 1.00 96.44 192 TRP A CA 1
ATOM 1513 C C . TRP A 1 192 ? -8.639 3.135 15.408 1.00 96.44 192 TRP A C 1
ATOM 1515 O O . TRP A 1 192 ? -7.595 2.617 15.023 1.00 96.44 192 TRP A O 1
ATOM 1525 N N . LYS A 1 193 ? -8.733 3.722 16.611 1.00 95.94 193 LYS A N 1
ATOM 1526 C CA . LYS A 1 193 ? -7.590 4.015 17.492 1.00 95.94 193 LYS A CA 1
ATOM 1527 C C . LYS A 1 193 ? -6.503 4.803 16.740 1.00 95.94 193 LYS A C 1
ATOM 1529 O O . LYS A 1 193 ? -5.322 4.462 16.790 1.00 95.94 193 LYS A O 1
ATOM 1534 N N . ILE A 1 194 ? -6.915 5.869 16.057 1.00 96.94 194 ILE A N 1
ATOM 1535 C CA . ILE A 1 194 ? -6.037 6.774 15.303 1.00 96.94 194 ILE A CA 1
ATOM 1536 C C . ILE A 1 194 ? -5.944 8.134 16.003 1.00 96.94 194 ILE A C 1
ATOM 1538 O O . ILE A 1 194 ? -6.929 8.612 16.561 1.00 96.94 194 ILE A O 1
ATOM 1542 N N . ILE A 1 195 ? -4.752 8.732 16.017 1.00 97.50 195 ILE A N 1
ATOM 1543 C CA . ILE A 1 195 ? -4.523 10.142 16.360 1.00 97.50 195 ILE A CA 1
ATOM 1544 C C . ILE A 1 195 ? -4.588 10.932 15.056 1.00 97.50 195 ILE A C 1
ATOM 1546 O O . ILE A 1 195 ? -3.821 10.648 14.136 1.00 97.50 195 ILE A O 1
ATOM 1550 N N . GLU A 1 196 ? -5.491 11.901 14.993 1.00 95.75 196 GLU A N 1
ATOM 1551 C CA . GLU A 1 196 ? -5.819 12.685 13.798 1.00 95.75 196 GLU A CA 1
ATOM 1552 C C . GLU A 1 196 ? -4.851 13.871 13.692 1.00 95.75 196 GLU A C 1
ATOM 1554 O O . GLU A 1 196 ? -5.215 15.021 13.912 1.00 95.75 196 GLU A O 1
ATOM 1559 N N . ASN A 1 197 ? -3.569 13.566 13.472 1.00 93.88 197 ASN A N 1
ATOM 1560 C CA . ASN A 1 197 ? -2.480 14.545 13.460 1.00 93.88 197 ASN A CA 1
ATOM 1561 C C . ASN A 1 197 ? -2.193 15.169 12.087 1.00 93.88 197 ASN A C 1
ATOM 1563 O O . ASN A 1 197 ? -1.192 15.856 11.917 1.00 93.88 197 ASN A O 1
ATOM 1567 N N . THR A 1 198 ? -3.073 14.934 11.119 1.00 91.31 198 THR A N 1
ATOM 1568 C CA . THR A 1 198 ? -3.164 15.672 9.861 1.00 91.31 198 THR A CA 1
ATOM 1569 C C . THR A 1 198 ? -4.583 15.536 9.318 1.00 91.31 198 THR A C 1
ATOM 1571 O O . THR A 1 198 ? -5.313 14.619 9.718 1.00 91.31 198 THR A O 1
ATOM 1574 N N . GLU A 1 199 ? -4.966 16.442 8.429 1.00 86.44 199 GLU A N 1
ATOM 1575 C CA . GLU A 1 199 ? -6.212 16.347 7.674 1.00 86.44 199 GLU A CA 1
ATOM 1576 C C . GLU A 1 199 ? -5.989 15.448 6.455 1.00 86.44 199 GLU A C 1
ATOM 1578 O O . GLU A 1 199 ? -4.909 15.443 5.868 1.00 86.44 199 GLU A O 1
ATOM 1583 N N . ILE A 1 200 ? -6.993 14.635 6.130 1.00 86.44 200 ILE A N 1
ATOM 1584 C CA . ILE A 1 200 ? -7.001 13.815 4.921 1.00 86.44 200 ILE A CA 1
ATOM 1585 C C . ILE A 1 200 ? -8.040 14.416 3.997 1.00 86.44 200 ILE A C 1
ATOM 1587 O O . ILE A 1 200 ? -9.212 14.491 4.366 1.00 86.44 200 ILE A O 1
ATOM 1591 N N . GLU A 1 201 ? -7.596 14.778 2.804 1.00 79.38 201 GLU A N 1
ATOM 1592 C CA . GLU A 1 201 ? -8.449 15.208 1.705 1.00 79.38 201 GLU A CA 1
ATOM 1593 C C . GLU A 1 201 ? -8.184 14.294 0.505 1.00 79.38 201 GLU A C 1
ATOM 1595 O O . GLU A 1 201 ? -7.035 13.931 0.238 1.00 79.38 201 GLU A O 1
ATOM 1600 N N . SER A 1 202 ? -9.252 13.897 -0.183 1.00 76.25 202 SER A N 1
ATOM 1601 C CA . SER A 1 202 ? -9.190 13.270 -1.504 1.00 76.25 202 SER A CA 1
ATOM 1602 C C . SER A 1 202 ? -9.572 14.304 -2.557 1.00 76.25 202 SER A C 1
ATOM 1604 O O . SER A 1 202 ? -10.518 15.057 -2.345 1.00 76.25 202 SER A O 1
ATOM 1606 N N . ASP A 1 203 ? -8.886 14.307 -3.698 1.00 68.75 203 ASP A N 1
ATOM 1607 C CA . ASP A 1 203 ? -9.085 15.296 -4.776 1.00 68.75 203 ASP A CA 1
ATOM 1608 C C . ASP A 1 203 ? -10.331 15.031 -5.657 1.00 68.75 203 ASP A C 1
ATOM 1610 O O . ASP A 1 203 ? -10.418 15.558 -6.770 1.00 68.75 203 ASP A O 1
ATOM 1614 N N . LEU A 1 204 ? -11.259 14.180 -5.200 1.00 56.91 204 LEU A N 1
ATOM 1615 C CA . LEU A 1 204 ? -12.487 13.822 -5.921 1.00 56.91 204 LEU A CA 1
ATOM 1616 C C . LEU A 1 204 ? -13.619 14.829 -5.693 1.00 56.91 204 LEU A C 1
ATOM 1618 O O . LEU A 1 204 ? -13.812 15.256 -4.533 1.00 56.91 204 LEU A O 1
#

pLDDT: mean 92.7, std 6.98, range [45.94, 98.69]

Radius of gyration: 17.29 Å; chains: 1; bounding box: 43×33×54 Å